Protein AF-A0AAN7P720-F1 (afdb_monomer)

InterPro domains:
  IPR011335 Restriction endonuclease type II-like [SSF52980] (91-257)
  IPR011604 PD-(D/E)XK endonuclease-like domain superfamily [G3DSA:3.90.320.10] (77-267)
  IPR019080 YqaJ viral recombinase [PF09588] (99-244)
  IPR051703 NF-kappa-B Signaling Regulator [PTHR46609] (48-260)

Foldseek 3Di:
DVVVVVVLVVVCVVCCPDPSNVVVVPDDPDDDDPPPPVVVLVVQLLVLLQVLLQPQPVLVVVLPDDDDDPDPVRVVVVVPPPLPQSCLWAVQQVDVVSLCVLCLQADELLCVLVVVPDPDDCVVVVNCCRSPPDDDDDLQNVQFVVCLVLQVVVVCVVPVFDKDAIGWRARSSHNSHIYGFSIFGADPSSRGAETEDEGEGSVLAPDDPVVVVVVPPQWDQDPNDIAGDCSDSNVSSRVVVCSSSVYFWYFYWYARPNVRDIDTHIDGD

Radius of gyration: 21.54 Å; Cα contacts (8 Å, |Δi|>4): 382; chains: 1; bounding box: 61×48×53 Å

Secondary structure (DSSP, 8-state):
-HHHHHHHHHHHHH-TTSHHHHHHHT---------TTHHHHHHHHHHHHHHHHTT-HHHHHHHHS----SSHHHHHHHTTS-S-HHHHHHHHHH-HHHHHHHHTTSEEHHHHHHHHT---S-HHHHHHHHHSPPP---HHHHHHHHHHHHHHHHHHHHH---EE----EE-SS-TTEEE--SEEEE-TT--EEEEEEEE--GGGGTS-HHHHHTT-TTEEEETTEEEE-TTSHHHHHHHHHHHHHT-SEEEEEEEETTTTEEEEEEEE-

Organism: NCBI:txid1421715

Nearest PDB structures (foldseek):
  3sz4-assembly1_A  TM=7.942E-01  e=5.805E-08  Laribacter hongkongensis HLHK9
  3syy-assembly1_A  TM=7.843E-01  e=7.786E-08  Laribacter hongkongensis HLHK9
  3slp-assembly1_B  TM=7.504E-01  e=5.734E-07  Lambdavirus lambda
  3sm4-assembly1_A  TM=7.318E-01  e=2.186E-05  Lambdavirus lambda
  7lw9-assembly1_A  TM=3.205E-01  e=7.233E-02  Homo sapiens

Solvent-accessible surface area (backbone atoms only — not comparable to full-atom values): 15157 Å² total; per-residue (Å²): 115,70,70,63,52,53,52,53,52,54,52,30,70,77,34,62,86,35,73,72,28,48,61,61,68,69,60,71,84,73,74,89,67,95,58,77,62,74,61,51,56,63,49,49,36,57,49,33,44,49,62,38,22,76,65,15,63,69,46,52,57,57,46,70,54,88,73,88,66,93,44,72,66,56,53,56,54,59,69,64,63,68,92,43,48,64,58,45,20,59,46,24,55,77,28,67,68,51,37,52,61,68,46,38,81,31,50,33,27,97,51,40,33,68,58,74,70,57,84,76,85,61,58,67,62,51,48,50,52,60,51,58,58,78,91,80,86,51,72,50,59,52,44,23,68,70,42,50,63,57,45,52,52,54,49,32,71,74,66,71,54,51,71,49,72,65,17,41,46,48,36,84,69,39,70,52,36,35,32,67,54,77,23,28,34,35,51,100,83,40,39,65,55,27,40,30,46,77,42,37,56,55,64,14,64,80,33,43,49,82,66,45,59,80,68,39,87,54,48,45,79,55,98,94,40,70,41,74,31,77,95,27,56,66,39,43,16,50,53,50,35,26,45,51,48,45,30,61,35,29,44,39,32,41,31,10,72,52,70,71,41,69,50,78,30,80,43,72,117

Structure (mmCIF, N/CA/C/O backbone):
data_AF-A0AAN7P720-F1
#
_entry.id   AF-A0AAN7P720-F1
#
loop_
_atom_site.group_PDB
_atom_site.id
_atom_site.type_symbol
_atom_site.label_atom_id
_atom_site.label_alt_id
_atom_site.label_comp_id
_atom_site.label_asym_id
_atom_site.label_entity_id
_atom_site.label_seq_id
_atom_site.pdbx_PDB_ins_code
_atom_site.Cartn_x
_atom_site.Cartn_y
_atom_site.Cartn_z
_atom_site.occupancy
_atom_site.B_iso_or_equiv
_atom_site.auth_seq_id
_atom_site.auth_comp_id
_atom_site.auth_asym_id
_atom_site.auth_atom_id
_atom_site.pdbx_PDB_model_num
ATOM 1 N N . MET A 1 1 ? 33.451 11.738 -5.891 1.00 50.97 1 MET A N 1
ATOM 2 C CA . MET A 1 1 ? 33.098 11.962 -4.466 1.00 50.97 1 MET A CA 1
ATOM 3 C C . MET A 1 1 ? 34.011 12.963 -3.755 1.00 50.97 1 MET A C 1
ATOM 5 O O . MET A 1 1 ? 33.481 13.838 -3.088 1.00 50.97 1 MET A O 1
ATOM 9 N N . LEU A 1 2 ? 35.341 12.890 -3.912 1.00 53.03 2 LEU A N 1
ATOM 10 C CA . LEU A 1 2 ? 36.297 13.786 -3.230 1.00 53.03 2 LEU A CA 1
ATOM 11 C C . LEU A 1 2 ? 36.081 15.286 -3.515 1.00 53.03 2 LEU A C 1
ATOM 13 O O . LEU A 1 2 ? 36.018 16.077 -2.582 1.00 53.03 2 LEU A O 1
ATOM 17 N N . VAL A 1 3 ? 35.850 15.662 -4.776 1.00 58.97 3 VAL A N 1
ATOM 18 C CA . VAL A 1 3 ? 35.680 17.072 -5.187 1.00 58.97 3 VAL A CA 1
ATOM 19 C C . VAL A 1 3 ? 34.467 17.743 -4.526 1.00 58.97 3 VAL A C 1
ATOM 21 O O . VAL A 1 3 ? 34.548 18.885 -4.081 1.00 58.97 3 VAL A O 1
ATOM 24 N N . LEU A 1 4 ? 33.350 17.019 -4.392 1.00 59.69 4 LEU A N 1
ATOM 25 C CA . LEU A 1 4 ? 32.126 17.551 -3.782 1.00 59.69 4 LEU A CA 1
ATOM 26 C C . LEU A 1 4 ? 32.273 17.767 -2.270 1.00 59.69 4 LEU A C 1
ATOM 28 O O . LEU A 1 4 ? 31.707 18.718 -1.733 1.00 59.69 4 LEU A O 1
ATOM 32 N N . ASN A 1 5 ? 33.054 16.922 -1.588 1.00 71.19 5 ASN A N 1
ATOM 33 C CA . ASN A 1 5 ? 33.340 17.102 -0.165 1.00 71.19 5 ASN A CA 1
ATOM 34 C C . ASN A 1 5 ? 34.242 18.313 0.083 1.00 71.19 5 ASN A C 1
ATOM 36 O O . ASN A 1 5 ? 33.968 19.077 1.005 1.00 71.19 5 ASN A O 1
ATOM 40 N N . THR A 1 6 ? 35.253 18.533 -0.759 1.00 80.06 6 THR A N 1
ATOM 41 C CA . THR A 1 6 ? 36.119 19.716 -0.663 1.00 80.06 6 THR A CA 1
ATOM 42 C C . THR A 1 6 ? 35.321 21.001 -0.868 1.00 80.06 6 THR A C 1
ATOM 44 O O . THR A 1 6 ? 35.383 21.901 -0.038 1.00 80.06 6 THR A O 1
ATOM 47 N N . ILE A 1 7 ? 34.482 21.057 -1.908 1.00 77.19 7 ILE A N 1
ATOM 48 C CA . ILE A 1 7 ? 33.608 22.212 -2.165 1.00 77.19 7 ILE A CA 1
ATOM 49 C C . ILE A 1 7 ? 32.692 22.472 -0.962 1.00 77.19 7 ILE A C 1
ATOM 51 O O . ILE A 1 7 ? 32.570 23.603 -0.498 1.00 77.19 7 ILE A O 1
ATOM 55 N N . ARG A 1 8 ? 32.080 21.418 -0.409 1.00 78.94 8 ARG A N 1
ATOM 56 C CA . ARG A 1 8 ? 31.195 21.524 0.755 1.00 78.94 8 ARG A CA 1
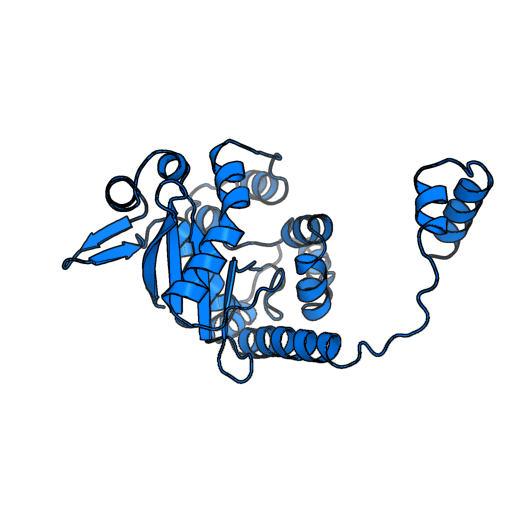ATOM 57 C C . ARG A 1 8 ? 31.913 22.050 2.001 1.00 78.94 8 ARG A C 1
ATOM 59 O O . ARG A 1 8 ? 31.321 22.836 2.735 1.00 78.94 8 ARG A O 1
ATOM 66 N N . LEU A 1 9 ? 33.142 21.608 2.264 1.00 81.75 9 LEU A N 1
ATOM 67 C CA . LEU A 1 9 ? 33.931 22.081 3.405 1.00 81.75 9 LEU A CA 1
ATOM 68 C C . LEU A 1 9 ? 34.307 23.557 3.246 1.00 81.75 9 LEU A C 1
ATOM 70 O O . LEU A 1 9 ? 34.086 24.319 4.184 1.00 81.75 9 LEU A O 1
ATOM 74 N N . ASN A 1 10 ? 34.721 23.968 2.045 1.00 85.81 10 ASN A N 1
ATOM 75 C CA . ASN A 1 10 ? 35.039 25.365 1.742 1.00 85.81 10 ASN A CA 1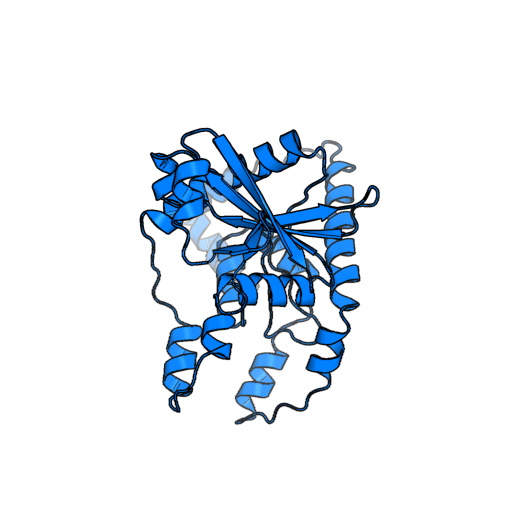
ATOM 76 C C . ASN A 1 10 ? 33.826 26.290 1.959 1.00 85.81 10 ASN A C 1
ATOM 78 O O . ASN A 1 10 ? 33.965 27.379 2.506 1.00 85.81 10 ASN A O 1
ATOM 82 N N . PHE A 1 11 ? 32.614 25.850 1.591 1.00 80.25 11 PHE A N 1
ATOM 83 C CA . PHE A 1 11 ? 31.387 26.618 1.846 1.00 80.25 11 PHE A CA 1
ATOM 84 C C . PHE A 1 11 ? 31.050 26.752 3.337 1.00 80.25 11 PHE A C 1
ATOM 86 O O . PHE A 1 11 ? 30.546 27.791 3.757 1.00 80.25 11 PHE A O 1
ATOM 93 N N . ILE A 1 12 ? 31.302 25.709 4.134 1.00 84.69 12 ILE A N 1
ATOM 94 C CA . ILE A 1 12 ? 31.056 25.731 5.584 1.00 84.69 12 ILE A CA 1
ATOM 95 C C . ILE A 1 12 ? 32.037 26.678 6.282 1.00 84.69 12 ILE A C 1
ATOM 97 O O . ILE A 1 12 ? 31.631 27.406 7.183 1.00 84.69 12 ILE A O 1
ATOM 101 N N . GLU A 1 13 ? 33.299 26.679 5.855 1.00 85.69 13 GLU A N 1
ATOM 102 C CA . GLU A 1 13 ? 34.340 27.555 6.394 1.00 85.69 13 GLU A CA 1
ATOM 103 C C . GLU A 1 13 ? 34.091 29.026 6.040 1.00 85.69 13 GLU A C 1
ATOM 105 O O . GLU A 1 13 ? 34.183 29.894 6.904 1.00 85.69 13 GLU A O 1
ATOM 110 N N . ALA A 1 14 ? 33.681 29.305 4.800 1.00 87.69 14 ALA A N 1
ATOM 111 C CA . ALA A 1 14 ? 33.379 30.662 4.354 1.00 87.69 14 ALA A CA 1
ATOM 112 C C . ALA A 1 14 ? 32.105 31.254 4.991 1.00 87.69 14 ALA A C 1
ATOM 114 O O . ALA A 1 14 ? 31.974 32.474 5.077 1.00 87.69 14 ALA A O 1
ATOM 115 N N . LEU A 1 15 ? 31.146 30.416 5.411 1.00 83.31 15 LEU A N 1
ATOM 116 C CA . LEU A 1 15 ? 29.836 30.841 5.927 1.00 83.31 15 LEU A CA 1
ATOM 117 C C . LEU A 1 15 ? 29.470 30.088 7.223 1.00 83.31 15 LEU A C 1
ATOM 119 O O . LEU A 1 15 ? 28.563 29.242 7.220 1.00 83.31 15 LEU A O 1
ATOM 123 N N . PRO A 1 16 ? 30.126 30.410 8.353 1.00 78.00 16 PRO A N 1
ATOM 124 C CA . PRO A 1 16 ? 30.009 29.656 9.606 1.00 78.00 16 PRO A CA 1
ATOM 125 C C . PRO A 1 16 ? 28.630 29.762 10.277 1.00 78.00 16 PRO A C 1
ATOM 127 O O . PRO A 1 16 ? 28.259 28.900 11.070 1.00 78.00 16 PRO A O 1
ATOM 130 N N . SER A 1 17 ? 27.842 30.785 9.939 1.00 79.12 17 SER A N 1
ATOM 131 C CA . SER A 1 17 ? 26.464 30.981 10.413 1.00 79.12 17 SER A CA 1
ATOM 132 C C . SER A 1 17 ? 25.400 30.423 9.462 1.00 79.12 17 SER A C 1
ATOM 134 O O . SER A 1 17 ? 24.205 30.525 9.740 1.00 79.12 17 SER A O 1
ATOM 136 N N . SER A 1 18 ? 25.798 29.832 8.330 1.00 81.75 18 SER A N 1
ATOM 137 C CA . SER A 1 18 ? 24.850 29.217 7.402 1.00 81.75 18 SER A CA 1
ATOM 138 C C . SER A 1 18 ? 24.144 28.019 8.041 1.00 81.75 18 SER A C 1
ATOM 140 O O . SER A 1 18 ? 24.712 27.300 8.864 1.00 81.75 18 SER A O 1
ATOM 142 N N . ALA A 1 19 ? 22.920 27.731 7.590 1.00 70.25 19 ALA A N 1
ATOM 143 C CA . ALA A 1 19 ? 22.179 26.544 8.022 1.00 70.25 19 ALA A CA 1
ATOM 144 C C . ALA A 1 19 ? 22.987 25.241 7.829 1.00 70.25 19 ALA A C 1
ATOM 146 O O . ALA A 1 19 ? 22.870 24.312 8.625 1.00 70.25 19 ALA A O 1
ATOM 147 N N . LEU A 1 20 ? 23.850 25.186 6.805 1.00 76.50 20 LEU A N 1
ATOM 148 C CA . LEU A 1 20 ? 24.726 24.048 6.527 1.00 76.50 20 LEU A CA 1
ATOM 149 C C . LEU A 1 20 ? 25.842 23.885 7.575 1.00 76.50 20 LEU A C 1
ATOM 151 O O . LEU A 1 20 ? 26.141 22.755 7.969 1.00 76.50 20 LEU A O 1
ATOM 155 N N . ALA A 1 21 ? 26.444 24.990 8.025 1.00 78.88 21 ALA A N 1
ATOM 156 C CA . ALA A 1 21 ? 27.474 24.998 9.062 1.00 78.88 21 ALA A CA 1
ATOM 157 C C . ALA A 1 21 ? 26.883 24.671 10.445 1.00 78.88 21 ALA A C 1
ATOM 159 O O . ALA A 1 21 ? 27.396 23.796 11.145 1.00 78.88 21 ALA A O 1
ATOM 160 N N . LEU A 1 22 ? 25.737 25.273 10.779 1.00 78.50 22 LEU A N 1
ATOM 161 C CA . LEU A 1 22 ? 25.007 25.033 12.030 1.00 78.50 22 LEU A CA 1
ATOM 162 C C . LEU A 1 22 ? 24.503 23.583 12.153 1.00 78.50 22 LEU A C 1
ATOM 164 O O . LEU A 1 22 ? 24.537 22.985 13.226 1.00 78.50 22 LEU A O 1
ATOM 168 N N . HIS A 1 23 ? 24.102 22.963 11.040 1.00 71.62 23 HIS A N 1
ATOM 169 C CA . HIS A 1 23 ? 23.712 21.551 11.020 1.00 71.62 23 HIS A CA 1
ATOM 170 C C . HIS A 1 23 ? 24.897 20.603 11.306 1.00 71.62 23 HIS A C 1
ATOM 172 O O . HIS A 1 23 ? 24.696 19.476 11.765 1.00 71.62 23 HIS A O 1
ATOM 178 N N . LYS A 1 24 ? 26.144 21.015 11.033 1.00 66.94 24 LYS A N 1
ATOM 179 C CA . LYS A 1 24 ? 27.337 20.198 11.318 1.00 66.94 24 LYS A CA 1
ATOM 180 C C . LYS A 1 24 ? 27.721 20.260 12.800 1.00 66.94 24 LYS A C 1
ATOM 182 O O . LYS A 1 24 ? 28.096 19.232 13.353 1.00 66.94 24 LYS A O 1
ATOM 187 N N . THR A 1 25 ? 27.585 21.422 13.439 1.00 61.75 25 THR A N 1
ATOM 188 C CA . THR A 1 25 ? 27.901 21.629 14.865 1.00 61.75 25 THR A CA 1
ATOM 189 C C . THR A 1 25 ? 26.827 21.082 15.812 1.00 61.75 25 THR A C 1
ATOM 191 O O . THR A 1 25 ? 27.140 20.734 16.946 1.00 61.75 25 THR A O 1
ATOM 194 N N . GLY A 1 26 ? 25.580 20.922 15.350 1.00 53.47 26 GLY A N 1
ATOM 195 C CA . GLY A 1 26 ? 24.481 20.335 16.130 1.00 53.47 26 GLY A CA 1
ATOM 196 C C . GLY A 1 26 ? 24.587 18.825 16.405 1.00 53.47 26 GLY A C 1
ATOM 197 O O . GLY A 1 26 ? 23.846 18.307 17.239 1.00 53.47 26 GLY A O 1
ATOM 198 N N . ARG A 1 27 ? 25.508 18.099 15.755 1.00 49.66 27 ARG A N 1
ATOM 199 C CA . ARG A 1 27 ? 25.823 16.709 16.121 1.00 49.66 27 ARG A CA 1
ATOM 200 C C . ARG A 1 27 ? 26.821 16.707 17.276 1.00 49.66 27 ARG A C 1
ATOM 202 O O . ARG A 1 27 ? 28.025 16.617 17.054 1.00 49.66 27 ARG A O 1
ATOM 209 N N . ARG A 1 28 ? 26.323 16.773 18.514 1.00 40.75 28 ARG A N 1
ATOM 210 C CA . ARG A 1 28 ? 27.094 16.263 19.656 1.00 40.75 28 ARG A CA 1
ATOM 211 C C . ARG A 1 28 ? 27.456 14.809 19.356 1.00 40.75 28 ARG A C 1
ATOM 213 O O . ARG A 1 28 ? 26.588 14.035 18.953 1.00 40.75 28 ARG A O 1
ATOM 220 N N . GLN A 1 29 ? 28.733 14.471 19.513 1.00 40.72 29 GLN A N 1
ATOM 221 C CA . GLN A 1 29 ? 29.176 13.087 19.615 1.00 40.72 29 GLN A CA 1
ATOM 222 C C . GLN A 1 29 ? 28.420 12.472 20.796 1.00 40.72 29 GLN A C 1
ATOM 224 O O . GLN A 1 29 ? 28.641 12.849 21.944 1.00 40.72 29 GLN A O 1
ATOM 229 N N . LEU A 1 30 ? 27.447 11.618 20.493 1.00 35.03 30 LEU A N 1
ATOM 230 C CA . LEU A 1 30 ? 26.879 10.713 21.475 1.00 35.03 30 LEU A CA 1
ATOM 231 C C . LEU A 1 30 ? 27.955 9.658 21.732 1.00 35.03 30 LEU A C 1
ATOM 233 O O . LEU A 1 30 ? 28.318 8.915 20.819 1.00 35.03 30 LEU A O 1
ATOM 237 N N . GLU A 1 31 ? 28.489 9.652 22.951 1.00 31.44 31 GLU A N 1
ATOM 238 C CA . GLU A 1 31 ? 29.143 8.480 23.534 1.00 31.44 31 GLU A CA 1
ATOM 239 C C . GLU A 1 31 ? 28.232 7.255 23.325 1.00 31.44 31 GLU A C 1
ATOM 241 O O . GLU A 1 31 ? 27.004 7.399 23.397 1.00 31.44 31 GLU A O 1
ATOM 246 N N . PRO A 1 32 ? 28.782 6.069 23.024 1.00 33.31 32 PRO A N 1
ATOM 247 C CA . PRO A 1 32 ? 27.978 4.903 22.699 1.00 33.31 32 PRO A CA 1
ATOM 248 C C . PRO A 1 32 ? 27.223 4.432 23.946 1.00 33.31 32 PRO A C 1
ATOM 250 O O . PRO A 1 32 ? 27.761 3.720 24.787 1.00 33.31 32 PRO A O 1
ATOM 253 N N . SER A 1 33 ? 25.957 4.827 24.065 1.00 35.09 33 SER A N 1
ATOM 254 C CA . SER A 1 33 ? 24.994 4.136 24.915 1.00 35.09 33 SER A CA 1
ATOM 255 C C . SER A 1 33 ? 24.570 2.845 24.223 1.00 35.09 33 SER A C 1
ATOM 257 O O . SER A 1 33 ? 24.262 2.864 23.029 1.00 35.09 33 SER A O 1
ATOM 259 N N . ASP A 1 34 ? 24.554 1.741 24.969 1.00 34.16 34 ASP A N 1
ATOM 260 C CA . ASP A 1 34 ? 24.093 0.421 24.533 1.00 34.16 34 ASP A CA 1
ATOM 261 C C . ASP A 1 34 ? 22.740 0.503 23.793 1.00 34.16 34 ASP A C 1
ATOM 263 O O . ASP A 1 34 ? 21.669 0.584 24.390 1.00 34.16 34 ASP A O 1
ATOM 267 N N . HIS A 1 35 ? 22.797 0.505 22.457 1.00 35.28 35 HIS A N 1
ATOM 268 C CA . HIS A 1 35 ? 21.651 0.562 21.534 1.00 35.28 35 HIS A CA 1
ATOM 269 C C . HIS A 1 35 ? 21.430 -0.766 20.786 1.00 35.28 35 HIS A C 1
ATOM 271 O O . HIS A 1 35 ? 20.720 -0.829 19.782 1.00 35.28 35 HIS A O 1
ATOM 277 N N . THR A 1 36 ? 22.048 -1.845 21.257 1.00 34.62 36 THR A N 1
ATOM 278 C CA . THR A 1 36 ? 22.241 -3.098 20.516 1.00 34.62 36 THR A CA 1
ATOM 279 C C . THR A 1 36 ? 20.997 -3.979 20.379 1.00 34.62 36 THR A C 1
ATOM 281 O O . THR A 1 36 ? 21.031 -4.915 19.584 1.00 34.62 36 THR A O 1
ATOM 284 N N . THR A 1 37 ? 19.906 -3.710 21.098 1.00 37.66 37 THR A N 1
ATOM 285 C CA . THR A 1 37 ? 18.667 -4.511 21.040 1.00 37.66 37 THR A CA 1
ATOM 286 C C . THR A 1 37 ? 17.657 -3.965 20.025 1.00 37.66 37 THR A C 1
ATOM 288 O O . THR A 1 37 ? 17.302 -4.671 19.085 1.00 37.66 37 THR A O 1
ATOM 291 N N . ALA A 1 38 ? 17.300 -2.678 20.090 1.00 39.75 38 ALA A N 1
ATOM 292 C CA . ALA A 1 38 ? 16.288 -2.085 19.200 1.00 39.75 38 ALA A CA 1
ATOM 293 C C . ALA A 1 38 ? 16.725 -1.943 17.723 1.00 39.75 38 ALA A C 1
ATOM 295 O O . ALA A 1 38 ? 15.883 -1.828 16.828 1.00 39.75 38 ALA A O 1
ATOM 296 N N . SER A 1 39 ? 18.036 -1.914 17.439 1.00 48.97 39 SER A N 1
ATOM 297 C CA . SER A 1 39 ? 18.533 -1.879 16.055 1.00 48.97 39 SER A CA 1
ATOM 298 C C . SER A 1 39 ? 18.555 -3.256 15.392 1.00 48.97 39 SER A C 1
ATOM 300 O O . SER A 1 39 ? 18.527 -3.311 14.168 1.00 48.97 39 SER A O 1
ATOM 302 N N . LYS A 1 40 ? 18.628 -4.343 16.177 1.00 48.97 40 LYS A N 1
ATOM 303 C CA . LYS A 1 40 ? 18.623 -5.721 15.666 1.00 48.97 40 LYS A CA 1
ATOM 304 C C . LYS A 1 40 ? 17.210 -6.189 15.321 1.00 48.97 40 LYS A C 1
ATOM 306 O O . LYS A 1 40 ? 17.031 -6.796 14.278 1.00 48.97 40 LYS A O 1
ATOM 311 N N . GLU A 1 41 ? 16.214 -5.845 16.136 1.00 54.09 41 GLU A N 1
ATOM 312 C CA . GLU A 1 41 ? 14.803 -6.200 15.892 1.00 54.09 41 GLU A CA 1
ATOM 313 C C . GLU A 1 41 ? 14.268 -5.578 14.593 1.00 54.09 41 GLU A C 1
ATOM 315 O O . GLU A 1 41 ? 13.734 -6.274 13.740 1.00 54.09 41 GLU A O 1
ATOM 320 N N . LYS A 1 42 ? 14.539 -4.286 14.346 1.00 60.47 42 LYS A N 1
ATOM 321 C CA . LYS A 1 42 ? 14.151 -3.632 13.079 1.00 60.47 42 LYS A CA 1
ATOM 322 C C . LYS A 1 42 ? 14.798 -4.237 11.832 1.00 60.47 42 LYS A C 1
ATOM 324 O O . LYS A 1 42 ? 14.304 -3.992 10.736 1.00 60.47 42 LYS A O 1
ATOM 329 N N . ASP A 1 43 ? 15.901 -4.961 11.978 1.00 79.88 43 ASP A N 1
ATOM 330 C CA . ASP A 1 43 ? 16.574 -5.624 10.863 1.00 79.88 43 ASP A CA 1
ATOM 331 C C . ASP A 1 43 ? 15.877 -6.944 10.487 1.00 79.88 43 ASP A C 1
ATOM 333 O O . ASP A 1 43 ? 15.744 -7.269 9.305 1.00 79.88 43 ASP A O 1
ATOM 337 N N . VAL A 1 44 ? 15.345 -7.662 11.486 1.00 92.38 44 VAL A N 1
ATOM 338 C CA . VAL A 1 44 ? 14.648 -8.945 11.305 1.00 92.38 44 VAL A CA 1
ATOM 339 C C . VAL A 1 44 ? 13.360 -8.754 10.510 1.00 92.38 44 VAL A C 1
ATOM 341 O O . VAL A 1 44 ? 13.245 -9.321 9.425 1.00 92.38 44 VAL A O 1
ATOM 344 N N . PHE A 1 45 ? 12.447 -7.889 10.959 1.00 95.69 45 PHE A N 1
ATOM 345 C CA . PHE A 1 45 ? 11.208 -7.602 10.233 1.00 95.69 45 PHE A CA 1
ATOM 346 C C . PHE A 1 45 ? 11.441 -7.203 8.766 1.00 95.69 45 PHE A C 1
ATOM 348 O O . PHE A 1 45 ? 10.808 -7.751 7.866 1.00 95.69 45 PHE A O 1
ATOM 355 N N . LEU A 1 46 ? 12.358 -6.267 8.486 1.00 95.94 46 LEU A N 1
ATOM 356 C CA . LEU A 1 46 ? 12.611 -5.827 7.105 1.00 95.94 46 LEU A CA 1
ATOM 357 C C . LEU A 1 46 ? 13.179 -6.957 6.238 1.00 95.94 46 LEU A C 1
ATOM 359 O O . LEU A 1 46 ? 12.827 -7.065 5.063 1.00 95.94 46 LEU A O 1
ATOM 363 N N . THR A 1 47 ? 14.019 -7.810 6.823 1.00 95.81 47 THR A N 1
ATOM 364 C CA . THR A 1 47 ? 14.536 -9.011 6.162 1.00 95.81 47 THR A CA 1
ATOM 365 C C . THR A 1 47 ? 13.412 -10.005 5.875 1.00 95.81 47 THR A C 1
ATOM 367 O O . THR A 1 47 ? 13.310 -10.493 4.752 1.00 95.81 47 THR A O 1
ATOM 370 N N . ASN A 1 48 ? 12.511 -10.243 6.830 1.00 97.50 48 ASN A N 1
ATOM 371 C CA . ASN A 1 48 ? 11.352 -11.119 6.647 1.00 97.50 48 ASN A CA 1
ATOM 372 C C . ASN A 1 48 ? 10.406 -10.604 5.557 1.00 97.50 48 ASN A C 1
ATOM 374 O O . ASN A 1 48 ? 9.937 -11.392 4.740 1.00 97.50 48 ASN A O 1
ATOM 378 N N . VAL A 1 49 ? 10.174 -9.287 5.483 1.00 97.81 49 VAL A N 1
ATOM 379 C CA . VAL A 1 49 ? 9.385 -8.667 4.405 1.00 97.81 49 VAL A CA 1
ATOM 380 C C . VAL A 1 49 ? 9.969 -8.999 3.035 1.00 97.81 49 VAL A C 1
ATOM 382 O O . VAL A 1 49 ? 9.229 -9.398 2.138 1.00 97.81 49 VAL A O 1
ATOM 385 N N . LEU A 1 50 ? 11.285 -8.858 2.862 1.00 96.38 50 LEU A N 1
ATOM 386 C CA . LEU A 1 50 ? 11.934 -9.157 1.585 1.00 96.38 50 LEU A CA 1
ATOM 387 C C . LEU A 1 50 ? 11.971 -10.655 1.290 1.00 96.38 50 LEU A C 1
ATOM 389 O O . LEU A 1 50 ? 11.666 -11.045 0.168 1.00 96.38 50 LEU A O 1
ATOM 393 N N . ASN A 1 51 ? 12.277 -11.489 2.284 1.00 96.00 51 ASN A N 1
ATOM 394 C CA . ASN A 1 51 ? 12.265 -12.945 2.139 1.00 96.00 51 ASN A CA 1
ATOM 395 C C . ASN A 1 51 ? 10.883 -13.470 1.744 1.00 96.00 51 ASN A C 1
ATOM 397 O O . ASN A 1 51 ? 10.791 -14.420 0.970 1.00 96.00 51 ASN A O 1
ATOM 401 N N . ASN A 1 52 ? 9.810 -12.871 2.263 1.00 97.38 52 ASN A N 1
ATOM 402 C CA . ASN A 1 52 ? 8.456 -13.230 1.865 1.00 97.38 52 ASN A CA 1
ATOM 403 C C . ASN A 1 52 ? 8.162 -12.752 0.437 1.00 97.38 52 ASN A C 1
ATOM 405 O O . ASN A 1 52 ? 7.734 -13.539 -0.404 1.00 97.38 52 ASN A O 1
ATOM 409 N N . ALA A 1 53 ? 8.466 -11.485 0.135 1.00 97.00 53 ALA A N 1
ATOM 410 C CA . ALA A 1 53 ? 8.237 -10.875 -1.174 1.00 97.00 53 ALA A CA 1
ATOM 411 C C . ALA A 1 53 ? 8.959 -11.602 -2.326 1.00 97.00 53 ALA A C 1
ATOM 413 O O . ALA A 1 53 ? 8.394 -11.755 -3.410 1.00 97.00 53 ALA A O 1
ATOM 414 N N . THR A 1 54 ? 10.189 -12.080 -2.109 1.00 94.75 54 THR A N 1
ATOM 415 C CA . THR A 1 54 ? 10.962 -12.820 -3.125 1.00 94.75 54 THR A CA 1
ATOM 416 C C . THR A 1 54 ? 10.375 -14.188 -3.449 1.00 94.75 54 THR A C 1
ATOM 418 O O . THR A 1 54 ? 10.684 -14.727 -4.505 1.00 94.75 54 THR A O 1
ATOM 421 N N . GLN A 1 55 ? 9.498 -14.724 -2.597 1.00 95.81 55 GLN A N 1
ATOM 422 C CA . GLN A 1 55 ? 8.807 -15.995 -2.812 1.00 95.81 55 GLN A CA 1
ATOM 423 C C . GLN A 1 55 ? 7.477 -15.851 -3.567 1.00 95.81 55 GLN A C 1
ATOM 425 O O . GLN A 1 55 ? 6.795 -16.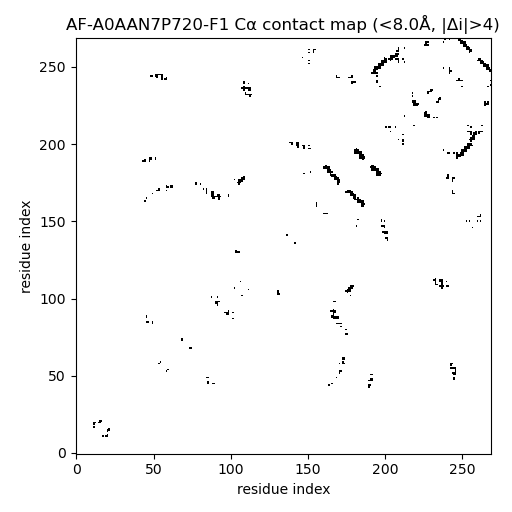851 -3.763 1.00 95.81 55 GLN A O 1
ATOM 430 N N . SER A 1 56 ? 7.107 -14.643 -4.013 1.00 96.69 56 SER A N 1
ATOM 431 C CA . SER A 1 56 ? 5.872 -14.410 -4.772 1.00 96.69 56 SER A CA 1
ATOM 432 C C . SER A 1 56 ? 5.876 -15.149 -6.118 1.00 96.69 56 SER A C 1
ATOM 434 O O . SER A 1 56 ? 6.637 -14.756 -7.012 1.00 96.69 56 SER A O 1
ATOM 436 N N . PRO A 1 57 ? 4.997 -16.155 -6.325 1.00 95.12 57 PRO A N 1
ATOM 437 C CA . PRO A 1 57 ? 4.940 -16.895 -7.586 1.00 95.12 57 PRO A CA 1
ATOM 438 C C . PRO A 1 57 ? 4.594 -15.986 -8.766 1.00 95.12 57 PRO A C 1
ATOM 440 O O . PRO A 1 57 ? 5.245 -16.044 -9.803 1.00 95.12 57 PRO A O 1
ATOM 443 N N . LEU A 1 58 ? 3.647 -15.059 -8.575 1.00 94.31 58 LEU A N 1
ATOM 444 C CA . LEU A 1 58 ? 3.245 -14.122 -9.624 1.00 94.31 58 LEU A CA 1
ATOM 445 C C . LEU A 1 58 ? 4.391 -13.184 -10.030 1.00 94.31 58 LEU A C 1
ATOM 447 O O . LEU A 1 58 ? 4.527 -12.849 -11.204 1.00 94.31 58 LEU A O 1
ATOM 451 N N . MET A 1 59 ? 5.225 -12.744 -9.080 1.00 95.00 59 MET A N 1
ATOM 452 C CA . MET A 1 59 ? 6.392 -11.923 -9.417 1.00 95.00 59 MET A CA 1
ATOM 453 C C . MET A 1 59 ? 7.459 -12.729 -10.164 1.00 95.00 59 MET A C 1
ATOM 455 O O . MET A 1 59 ? 8.113 -12.164 -11.038 1.00 95.00 59 MET A O 1
ATOM 459 N N . MET A 1 60 ? 7.634 -14.016 -9.851 1.00 94.25 60 MET A N 1
ATOM 460 C CA . MET A 1 60 ? 8.537 -14.893 -10.606 1.00 94.25 60 MET A CA 1
ATOM 461 C C . MET A 1 60 ? 8.034 -15.097 -12.037 1.00 94.25 60 MET A C 1
ATOM 463 O O . MET A 1 60 ? 8.770 -14.817 -12.977 1.00 94.25 60 MET A O 1
ATOM 467 N N . GLU A 1 61 ? 6.760 -15.460 -12.208 1.00 94.19 61 GLU A N 1
ATOM 468 C CA . GLU A 1 61 ? 6.138 -15.622 -13.529 1.00 94.19 61 GLU A CA 1
ATOM 469 C C . GLU A 1 61 ? 6.240 -14.344 -14.368 1.00 94.19 61 GLU A C 1
ATOM 471 O O . GLU A 1 61 ? 6.578 -14.389 -15.549 1.00 94.19 61 GLU A O 1
ATOM 476 N N . LEU A 1 62 ? 5.998 -13.185 -13.751 1.00 92.25 62 LEU A N 1
ATOM 477 C CA . LEU A 1 62 ? 6.120 -11.891 -14.414 1.00 92.25 62 LEU A CA 1
ATOM 478 C C . LEU A 1 62 ? 7.564 -11.574 -14.830 1.00 92.25 62 LEU A C 1
ATOM 480 O O . LEU A 1 62 ? 7.763 -10.970 -15.882 1.00 92.25 62 LEU A O 1
ATOM 484 N N . ALA A 1 63 ? 8.555 -11.975 -14.029 1.00 89.44 63 ALA A N 1
ATOM 485 C CA . ALA A 1 63 ? 9.967 -11.763 -14.345 1.00 89.44 63 ALA A CA 1
ATOM 486 C C . ALA A 1 63 ? 10.435 -12.621 -15.534 1.00 89.44 63 ALA A C 1
ATOM 488 O O . ALA A 1 63 ? 11.351 -12.217 -16.252 1.00 89.44 63 ALA A O 1
ATOM 489 N N . ASP A 1 64 ? 9.785 -13.764 -15.759 1.00 88.94 64 ASP A N 1
ATOM 490 C CA . ASP A 1 64 ? 10.063 -14.664 -16.881 1.00 88.94 64 ASP A CA 1
ATOM 491 C C . ASP A 1 64 ? 9.394 -14.217 -18.194 1.00 88.94 64 ASP A C 1
ATOM 493 O O . ASP A 1 64 ? 9.748 -14.705 -19.274 1.00 88.94 64 ASP A O 1
ATOM 497 N N . LEU A 1 65 ? 8.452 -13.266 -18.144 1.00 87.06 65 LEU A N 1
ATOM 498 C CA . LEU A 1 65 ? 7.854 -12.708 -19.354 1.00 87.06 65 LEU A CA 1
ATOM 499 C C . LEU A 1 65 ? 8.888 -11.897 -20.141 1.00 87.06 65 LEU A C 1
ATOM 501 O O . LE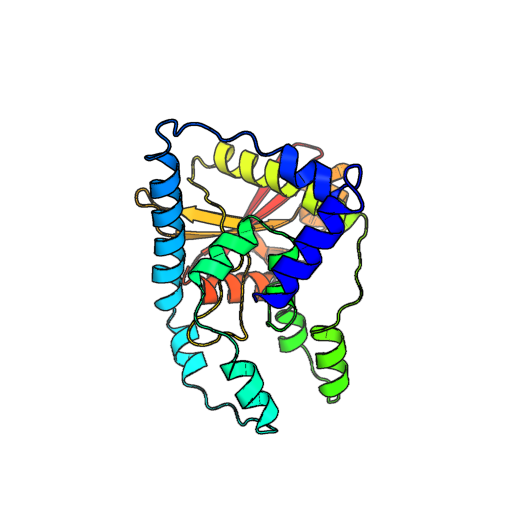U A 1 65 ? 9.486 -10.938 -19.650 1.00 87.06 65 LEU A O 1
ATOM 505 N N . GLN A 1 66 ? 9.056 -12.244 -21.418 1.00 74.50 66 GLN A N 1
ATOM 506 C CA . GLN A 1 66 ? 9.907 -11.476 -22.317 1.00 74.50 66 GLN A CA 1
ATOM 507 C C . GLN A 1 66 ? 9.245 -10.135 -22.642 1.00 74.50 66 GLN A C 1
ATOM 509 O O . GLN A 1 66 ? 8.188 -10.080 -23.269 1.00 74.50 66 GLN A O 1
ATOM 514 N N . ALA A 1 67 ? 9.884 -9.049 -22.214 1.00 73.19 67 ALA A N 1
ATOM 515 C CA . ALA A 1 67 ? 9.543 -7.703 -22.638 1.00 73.19 67 ALA A CA 1
ATOM 516 C C . ALA A 1 67 ? 10.500 -7.264 -23.750 1.00 73.19 67 ALA A C 1
ATOM 518 O O . ALA A 1 67 ? 11.710 -7.147 -23.531 1.00 73.19 67 ALA A O 1
ATOM 519 N N . ASP A 1 68 ? 9.951 -6.979 -24.928 1.00 76.25 68 ASP A N 1
ATOM 520 C CA . ASP A 1 68 ? 10.717 -6.360 -26.002 1.00 76.25 68 ASP A CA 1
ATOM 521 C C . ASP A 1 68 ? 11.008 -4.902 -25.639 1.00 76.25 68 ASP A C 1
ATOM 523 O O . ASP A 1 68 ? 10.113 -4.063 -25.494 1.00 76.25 68 ASP A O 1
ATOM 527 N N . PHE A 1 69 ? 12.290 -4.589 -25.468 1.00 75.25 69 PHE A N 1
ATOM 528 C CA . PHE A 1 69 ? 12.726 -3.215 -25.279 1.00 75.25 69 PHE A CA 1
ATOM 529 C C . PHE A 1 69 ? 12.641 -2.467 -26.605 1.00 75.25 69 PHE A C 1
ATOM 531 O O . PHE A 1 69 ? 13.195 -2.910 -27.605 1.00 75.25 69 PHE A O 1
ATOM 538 N N . ILE A 1 70 ? 11.992 -1.300 -26.586 1.00 73.12 70 ILE A N 1
ATOM 539 C CA . ILE A 1 70 ? 11.884 -0.432 -27.768 1.00 73.12 70 ILE A CA 1
ATOM 540 C C . ILE A 1 70 ? 13.282 0.011 -28.228 1.00 73.12 70 ILE A C 1
ATOM 542 O O . ILE A 1 70 ? 13.563 0.042 -29.422 1.00 73.12 70 ILE A O 1
ATOM 546 N N . GLU A 1 71 ? 14.165 0.327 -27.274 1.00 79.69 71 GLU A N 1
ATOM 547 C CA . GLU A 1 71 ? 15.536 0.772 -27.530 1.00 79.69 71 GLU A CA 1
ATOM 548 C C . GLU A 1 71 ? 16.511 0.254 -26.458 1.00 79.69 71 GLU A C 1
ATOM 550 O O . GLU A 1 71 ? 16.142 0.041 -25.296 1.00 79.69 71 GLU A O 1
ATOM 555 N N . ASP A 1 72 ? 17.798 0.159 -26.808 1.00 82.56 72 ASP A N 1
ATOM 556 C CA . ASP A 1 72 ? 18.886 -0.215 -25.886 1.00 82.56 72 ASP A CA 1
ATOM 557 C C . ASP A 1 72 ? 18.992 0.717 -24.669 1.00 82.56 72 ASP A C 1
ATOM 559 O O . ASP A 1 72 ? 19.445 0.313 -23.588 1.00 82.56 72 ASP A O 1
ATOM 563 N N . CYS A 1 73 ? 18.553 1.971 -24.815 1.00 83.06 73 CYS A N 1
ATOM 564 C CA . CYS A 1 73 ? 18.538 2.945 -23.731 1.00 83.06 73 CYS A CA 1
ATOM 565 C C . CYS A 1 73 ? 17.559 2.541 -22.613 1.00 83.06 73 CYS A C 1
ATOM 567 O O . CYS A 1 73 ? 17.865 2.751 -21.438 1.00 83.06 73 CYS A O 1
ATOM 569 N N . CYS A 1 74 ? 16.438 1.888 -22.950 1.00 78.31 74 CYS A N 1
ATOM 570 C CA . CYS A 1 74 ? 15.446 1.397 -21.994 1.00 78.31 74 CYS A CA 1
ATOM 571 C C . CYS A 1 74 ? 16.008 0.236 -21.170 1.00 78.31 74 CYS A C 1
ATOM 573 O O . CYS A 1 74 ? 15.932 0.253 -19.941 1.00 78.31 74 CYS A O 1
ATOM 575 N N . LYS A 1 75 ? 16.652 -0.728 -21.839 1.00 78.31 75 LYS A N 1
ATOM 576 C CA . LYS A 1 75 ? 17.334 -1.851 -21.181 1.00 78.31 75 LYS A CA 1
ATOM 577 C C . LYS A 1 75 ? 18.453 -1.352 -20.270 1.00 78.31 75 LYS A C 1
ATOM 579 O 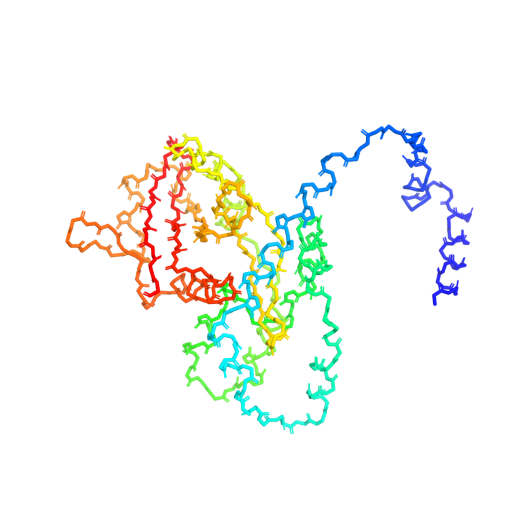O . LYS A 1 75 ? 18.545 -1.745 -19.111 1.00 78.31 75 LYS A O 1
ATOM 584 N N . SER A 1 76 ? 19.258 -0.414 -20.764 1.00 83.06 76 SER A N 1
ATOM 585 C CA . SER A 1 76 ? 20.326 0.222 -19.986 1.00 83.06 76 SER A CA 1
ATOM 586 C C . SER A 1 76 ? 19.794 1.009 -18.787 1.00 83.06 76 SER A C 1
ATOM 588 O O . SER A 1 76 ? 20.460 1.070 -17.759 1.00 83.06 76 SER A O 1
ATOM 590 N N . PHE A 1 77 ? 18.617 1.630 -18.898 1.00 82.31 77 PHE A N 1
ATOM 591 C CA . PHE A 1 77 ? 17.972 2.334 -17.792 1.00 82.31 77 PHE A CA 1
ATOM 592 C C . PHE A 1 77 ? 17.474 1.369 -16.713 1.00 82.31 77 PHE A C 1
ATOM 594 O O . PHE A 1 77 ? 17.792 1.580 -15.546 1.00 82.31 77 PHE A O 1
ATOM 601 N N . LEU A 1 78 ? 16.771 0.292 -17.084 1.00 78.25 78 LEU A N 1
ATOM 602 C CA . LEU A 1 78 ? 16.315 -0.714 -16.117 1.00 78.25 78 LEU A CA 1
ATOM 603 C C . LEU A 1 78 ? 17.483 -1.432 -15.437 1.00 78.25 78 LEU A C 1
ATOM 605 O O . LEU A 1 78 ? 17.453 -1.631 -14.227 1.00 78.25 78 LEU A O 1
ATOM 609 N N . ASN A 1 79 ? 18.552 -1.735 -16.177 1.00 77.62 79 ASN A N 1
ATOM 610 C CA . ASN A 1 79 ? 19.748 -2.375 -15.622 1.00 77.62 79 ASN A CA 1
ATOM 611 C C . ASN A 1 79 ? 20.490 -1.502 -14.593 1.00 77.62 79 ASN A C 1
ATOM 613 O O . ASN A 1 79 ? 21.293 -2.028 -13.830 1.00 77.62 79 ASN A O 1
ATOM 617 N N . LYS A 1 80 ? 20.248 -0.181 -14.558 1.00 79.81 80 LYS A N 1
ATOM 618 C CA . LYS A 1 80 ? 20.810 0.718 -13.529 1.00 79.81 80 LYS A CA 1
ATOM 619 C C . LYS A 1 80 ? 20.094 0.619 -12.191 1.00 79.81 80 LYS A C 1
ATOM 621 O O . LYS A 1 80 ? 20.579 1.189 -11.215 1.00 79.81 80 LYS A O 1
ATOM 626 N N . TRP A 1 81 ? 18.926 -0.013 -12.130 1.00 77.00 81 TRP A N 1
ATOM 627 C CA . TRP A 1 81 ? 18.276 -0.256 -10.854 1.00 77.00 81 TRP A CA 1
ATOM 628 C C . TRP A 1 81 ? 19.011 -1.368 -10.127 1.00 77.00 81 TRP A C 1
ATOM 630 O O . TRP A 1 81 ? 18.711 -2.550 -10.267 1.00 77.00 81 TRP A O 1
ATOM 640 N N . ASP A 1 82 ? 20.012 -0.937 -9.363 1.00 63.09 82 ASP A N 1
ATOM 641 C CA . ASP A 1 82 ? 20.755 -1.776 -8.441 1.00 63.09 82 ASP A CA 1
ATOM 642 C C . ASP A 1 82 ? 19.796 -2.536 -7.523 1.00 63.09 82 ASP A C 1
ATOM 644 O O . ASP A 1 82 ? 18.834 -1.971 -6.988 1.00 63.09 82 ASP A O 1
ATOM 648 N N . LYS A 1 83 ? 20.115 -3.814 -7.292 1.00 63.75 83 LYS A N 1
ATOM 649 C CA . LYS A 1 83 ? 19.413 -4.739 -6.389 1.00 63.75 83 LYS A CA 1
ATOM 650 C C . LYS A 1 83 ? 19.656 -4.375 -4.919 1.00 63.75 83 LYS A C 1
ATOM 652 O O . LYS A 1 83 ? 20.203 -5.144 -4.142 1.00 63.75 83 LYS A O 1
ATOM 657 N N . THR A 1 84 ? 19.276 -3.162 -4.543 1.00 82.44 84 THR A N 1
ATOM 658 C CA . THR A 1 84 ? 19.383 -2.615 -3.185 1.00 82.44 84 THR A CA 1
ATOM 659 C C . THR A 1 84 ? 18.013 -2.603 -2.512 1.00 82.44 84 THR A C 1
ATOM 661 O O . THR A 1 84 ? 17.643 -1.632 -1.856 1.00 82.44 84 THR A O 1
ATOM 664 N N . ALA A 1 85 ? 17.226 -3.671 -2.702 1.00 89.62 85 ALA A N 1
ATOM 665 C CA . ALA A 1 85 ? 15.852 -3.765 -2.203 1.00 89.62 85 ALA A CA 1
ATOM 666 C C . ALA A 1 85 ? 15.779 -3.471 -0.697 1.00 89.62 85 ALA A C 1
ATOM 668 O O . ALA A 1 85 ? 14.931 -2.691 -0.268 1.00 89.62 85 ALA A O 1
ATOM 669 N N . TYR A 1 86 ? 16.744 -3.977 0.076 1.00 92.62 86 TYR A N 1
ATOM 670 C CA . TYR A 1 86 ? 16.880 -3.672 1.499 1.00 92.62 86 TYR A CA 1
ATOM 671 C C . TYR A 1 86 ? 17.146 -2.189 1.782 1.00 92.62 86 TYR A C 1
ATOM 673 O O . TYR A 1 86 ? 16.430 -1.585 2.580 1.00 92.62 86 TYR A O 1
ATOM 681 N N . GLN A 1 87 ? 18.132 -1.558 1.130 1.00 92.31 87 GLN A N 1
ATOM 682 C CA . GLN A 1 87 ? 18.402 -0.133 1.366 1.00 92.31 87 GLN A CA 1
ATOM 683 C C . GLN A 1 87 ? 17.222 0.737 0.927 1.00 92.31 87 GLN A C 1
ATOM 685 O O . GLN A 1 87 ? 16.872 1.683 1.628 1.00 92.31 87 GLN A O 1
ATOM 690 N N . ILE A 1 88 ? 16.565 0.407 -0.191 1.00 93.88 88 ILE A N 1
ATOM 691 C CA . ILE A 1 88 ? 15.344 1.090 -0.629 1.00 93.88 88 ILE A CA 1
ATOM 692 C C . ILE A 1 88 ? 14.270 0.957 0.452 1.00 93.88 88 ILE A C 1
ATOM 694 O O . ILE A 1 88 ? 13.732 1.976 0.889 1.00 93.88 88 ILE A O 1
ATOM 698 N N . LEU A 1 89 ? 13.999 -0.255 0.933 1.00 95.38 89 LEU A N 1
ATOM 699 C CA . LEU A 1 89 ? 13.002 -0.519 1.965 1.00 95.38 89 LEU A CA 1
ATOM 700 C C . LEU A 1 89 ? 13.281 0.278 3.250 1.00 95.38 89 LEU A C 1
ATOM 702 O O . LEU A 1 89 ? 12.404 0.991 3.742 1.00 95.38 89 LEU A O 1
ATOM 706 N N . ALA A 1 90 ? 14.513 0.223 3.756 1.00 93.56 90 ALA A N 1
ATOM 707 C CA . ALA A 1 90 ? 14.914 0.873 5.001 1.00 93.56 90 ALA A CA 1
ATOM 708 C C . ALA A 1 90 ? 14.982 2.410 4.895 1.00 93.56 90 ALA A C 1
ATOM 710 O O . ALA A 1 90 ? 14.540 3.125 5.802 1.00 93.56 90 ALA A O 1
ATOM 711 N N . ASP A 1 91 ? 15.522 2.948 3.798 1.00 93.69 91 ASP A N 1
ATOM 712 C CA . ASP A 1 91 ? 15.717 4.392 3.631 1.00 93.69 91 ASP A CA 1
ATOM 713 C C . ASP A 1 91 ? 14.405 5.114 3.343 1.00 93.69 91 ASP A C 1
ATOM 715 O O . ASP A 1 91 ? 14.168 6.221 3.836 1.00 93.69 91 ASP A O 1
ATOM 719 N N . THR A 1 92 ? 13.540 4.512 2.527 1.00 95.56 92 THR A N 1
ATOM 720 C CA . THR A 1 92 ? 12.273 5.138 2.134 1.00 95.56 92 THR A CA 1
ATOM 721 C C . THR A 1 92 ? 11.273 5.189 3.286 1.00 95.56 92 THR A C 1
ATOM 723 O O . THR A 1 92 ? 10.473 6.121 3.324 1.00 95.56 92 THR A O 1
ATOM 726 N N . GLN A 1 93 ? 11.381 4.288 4.272 1.00 93.56 93 GLN A N 1
ATOM 727 C CA . GLN A 1 93 ? 10.629 4.376 5.528 1.00 93.56 93 GLN A CA 1
ATOM 728 C C . GLN A 1 93 ? 10.969 5.653 6.313 1.00 93.56 93 GLN A C 1
ATOM 730 O O . GLN A 1 93 ? 10.109 6.261 6.946 1.00 93.56 93 GLN A O 1
ATOM 735 N N . LYS A 1 94 ? 12.237 6.075 6.277 1.00 92.75 94 LYS A N 1
ATOM 736 C CA . LYS A 1 94 ? 12.765 7.179 7.096 1.00 92.75 94 LYS A CA 1
ATOM 737 C C . LYS A 1 94 ? 12.836 8.502 6.334 1.00 92.75 94 LYS A C 1
ATOM 739 O O . LYS A 1 94 ? 12.894 9.569 6.942 1.00 92.75 94 LYS A O 1
ATOM 744 N N . CYS A 1 95 ? 12.869 8.460 5.002 1.00 94.00 95 CYS A N 1
ATOM 745 C CA . CYS A 1 95 ? 13.118 9.622 4.161 1.00 94.00 95 CYS A CA 1
ATOM 746 C C . CYS A 1 95 ? 12.072 9.763 3.052 1.00 94.00 95 CYS A C 1
ATOM 748 O O . CYS A 1 95 ? 12.188 9.181 1.973 1.00 94.00 95 CYS A O 1
ATOM 750 N N . LYS A 1 96 ? 11.114 10.673 3.260 1.00 92.19 96 LYS A N 1
ATOM 751 C CA . LYS A 1 96 ? 10.078 11.005 2.270 1.00 92.19 96 LYS A CA 1
ATOM 752 C C . LYS A 1 96 ? 10.645 11.430 0.909 1.00 92.19 96 LYS A C 1
ATOM 754 O O . LYS A 1 96 ? 10.088 11.089 -0.128 1.00 92.19 96 LYS A O 1
ATOM 759 N N . ARG A 1 97 ? 11.775 12.148 0.883 1.00 93.62 97 ARG A N 1
ATOM 760 C CA . ARG A 1 97 ? 12.441 12.524 -0.378 1.00 93.62 97 ARG A CA 1
ATOM 761 C C . ARG A 1 97 ? 12.943 11.293 -1.136 1.00 93.62 97 ARG A C 1
ATOM 763 O O . ARG A 1 97 ? 12.746 11.222 -2.344 1.00 93.62 97 ARG A O 1
ATOM 770 N N . ARG A 1 98 ? 13.560 10.338 -0.430 1.00 93.88 98 ARG A N 1
ATOM 771 C CA . ARG A 1 98 ? 14.017 9.070 -1.014 1.00 93.88 98 ARG A CA 1
ATOM 772 C C . ARG A 1 98 ? 12.831 8.247 -1.510 1.00 93.88 98 ARG A C 1
ATOM 774 O O . ARG A 1 98 ? 12.868 7.745 -2.625 1.00 93.88 98 ARG A O 1
ATOM 781 N N . TRP A 1 99 ? 11.759 8.190 -0.721 1.00 94.75 99 TRP A N 1
ATOM 782 C CA . TRP A 1 99 ? 10.500 7.550 -1.101 1.00 94.75 99 TRP A CA 1
ATOM 783 C C . TRP A 1 99 ? 9.934 8.126 -2.404 1.00 94.75 99 TRP A C 1
ATOM 785 O O . TRP A 1 99 ? 9.608 7.374 -3.318 1.00 94.75 99 TRP A O 1
ATOM 795 N N . HIS A 1 100 ? 9.902 9.455 -2.547 1.00 92.62 100 HIS A N 1
ATOM 796 C CA . HIS A 1 100 ? 9.479 10.093 -3.794 1.00 92.62 100 HIS A CA 1
ATOM 797 C C . HIS A 1 100 ? 10.406 9.758 -4.971 1.00 92.62 100 HIS A C 1
ATOM 799 O O . HIS A 1 100 ? 9.902 9.435 -6.044 1.00 92.62 100 HIS A O 1
ATOM 805 N N . SER A 1 101 ? 11.732 9.811 -4.785 1.00 92.38 101 SER A N 1
ATOM 806 C CA . SER A 1 101 ? 12.681 9.528 -5.871 1.00 92.38 101 SER A CA 1
ATOM 807 C C . SER A 1 101 ? 12.617 8.079 -6.343 1.00 92.38 101 SER A C 1
ATOM 809 O O . SER A 1 101 ? 12.621 7.833 -7.543 1.00 92.38 101 SER A O 1
ATOM 811 N N . GLU A 1 102 ? 12.519 7.123 -5.415 1.00 92.56 102 GLU A N 1
ATOM 812 C CA . GLU A 1 102 ? 12.460 5.699 -5.760 1.00 92.56 102 GLU A CA 1
ATOM 813 C C . GLU A 1 102 ? 11.151 5.333 -6.462 1.00 92.56 102 GLU A C 1
ATOM 815 O O . GLU A 1 102 ? 11.144 4.498 -7.360 1.00 92.56 102 GLU A O 1
ATOM 820 N N . ARG A 1 103 ? 10.040 5.997 -6.119 1.00 93.25 103 ARG A N 1
ATOM 821 C CA . ARG A 1 103 ? 8.741 5.775 -6.770 1.00 93.25 103 ARG A CA 1
ATOM 822 C C . ARG A 1 103 ? 8.601 6.438 -8.136 1.00 93.25 103 ARG A C 1
ATOM 824 O O . ARG A 1 103 ? 7.718 6.036 -8.886 1.00 93.25 103 ARG A O 1
ATOM 831 N N . GLN A 1 104 ? 9.409 7.453 -8.454 1.00 91.69 104 GLN A N 1
ATOM 832 C CA . GLN A 1 104 ? 9.193 8.306 -9.628 1.00 91.69 104 GLN A CA 1
ATOM 833 C C . GLN A 1 104 ? 9.129 7.520 -10.940 1.00 91.69 104 GLN A C 1
ATOM 835 O O . GLN A 1 104 ? 8.301 7.839 -11.785 1.00 91.69 104 GLN A O 1
ATOM 840 N N . PHE A 1 105 ? 9.966 6.494 -11.089 1.00 90.06 105 PHE A N 1
ATOM 841 C CA . PHE A 1 105 ? 10.076 5.701 -12.315 1.00 90.06 105 PHE A CA 1
ATOM 842 C C . PHE A 1 105 ? 9.538 4.272 -12.172 1.00 90.06 105 PHE A C 1
ATOM 844 O O . PHE A 1 105 ? 9.742 3.453 -13.059 1.00 90.06 105 PHE A O 1
ATOM 851 N N . ARG A 1 106 ? 8.829 3.971 -11.077 1.00 92.69 106 ARG A N 1
ATOM 852 C CA . ARG A 1 106 ? 8.217 2.660 -10.827 1.00 92.69 106 ARG A CA 1
ATOM 853 C C . ARG A 1 106 ? 6.709 2.717 -11.030 1.00 92.69 106 ARG A C 1
ATOM 855 O O . ARG A 1 106 ? 6.049 3.717 -10.731 1.00 92.69 106 ARG A O 1
ATOM 862 N N . ILE A 1 107 ? 6.132 1.613 -11.479 1.00 94.81 107 ILE A N 1
ATOM 863 C CA . ILE A 1 107 ? 4.700 1.372 -11.361 1.00 94.81 107 ILE A CA 1
ATOM 864 C C . ILE A 1 107 ? 4.405 1.065 -9.887 1.00 94.81 107 ILE A C 1
ATOM 866 O O . ILE A 1 107 ? 5.076 0.241 -9.271 1.00 94.81 107 ILE A O 1
ATOM 870 N N . THR A 1 108 ? 3.441 1.779 -9.294 1.00 95.81 108 THR A N 1
ATOM 871 C CA . THR A 1 108 ? 3.147 1.677 -7.853 1.00 95.81 108 THR A CA 1
ATOM 872 C C . THR A 1 108 ? 1.674 1.417 -7.593 1.00 95.81 108 THR A C 1
ATOM 874 O O . THR A 1 108 ? 0.832 1.816 -8.397 1.00 95.81 108 THR A O 1
ATOM 877 N N . GLY A 1 109 ? 1.361 0.803 -6.448 1.00 93.75 109 GLY A N 1
ATOM 878 C CA . GLY A 1 109 ? 0.000 0.376 -6.100 1.00 93.75 109 GLY A CA 1
ATOM 879 C C . GLY A 1 109 ? -1.081 1.432 -6.318 1.00 93.75 109 GLY A C 1
ATOM 880 O O . GLY A 1 109 ? -2.048 1.190 -7.031 1.00 93.75 109 GLY A O 1
ATOM 881 N N . SER A 1 110 ? -0.888 2.649 -5.810 1.00 92.69 110 SER A N 1
ATOM 882 C CA . SER A 1 110 ? -1.888 3.724 -5.917 1.00 92.69 110 SER A CA 1
ATOM 883 C C . SER A 1 110 ? -2.174 4.208 -7.346 1.00 92.69 110 SER A C 1
ATOM 885 O O . SER A 1 110 ? -3.075 5.024 -7.555 1.00 92.69 110 SER A O 1
ATOM 887 N N . ARG A 1 111 ? -1.406 3.736 -8.334 1.00 93.50 111 ARG A N 1
ATOM 888 C 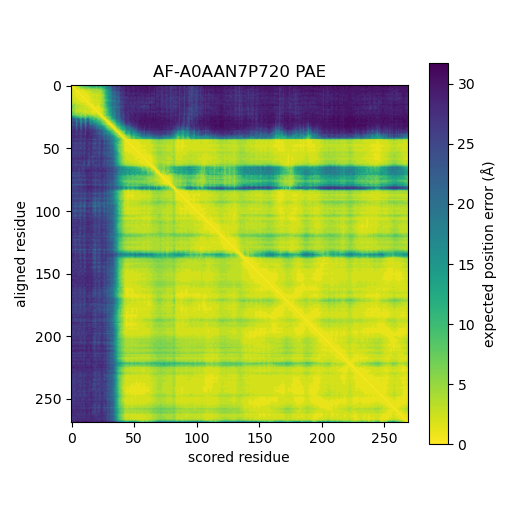CA . ARG A 1 111 ? -1.467 4.165 -9.733 1.00 93.50 111 ARG A CA 1
ATOM 889 C C . ARG A 1 111 ? -1.457 3.009 -10.734 1.00 93.50 111 ARG A C 1
ATOM 891 O O . ARG A 1 111 ? -1.590 3.250 -11.925 1.00 93.50 111 ARG A O 1
ATOM 898 N N . ILE A 1 112 ? -1.356 1.753 -10.310 1.00 94.88 112 ILE A N 1
ATOM 899 C CA . ILE A 1 112 ? -1.343 0.637 -11.266 1.00 94.88 112 ILE A CA 1
ATOM 900 C C . ILE A 1 112 ? -2.647 0.557 -12.066 1.00 94.88 112 ILE A C 1
ATOM 902 O O . ILE A 1 112 ? -2.637 0.305 -13.269 1.00 94.88 112 ILE A O 1
ATOM 906 N N . TYR A 1 113 ? -3.774 0.874 -11.422 1.00 95.50 113 TYR A N 1
ATOM 907 C CA . TYR A 1 113 ? -5.085 0.786 -12.053 1.00 95.50 113 TYR A CA 1
ATOM 908 C C . TYR A 1 113 ? -5.237 1.731 -13.252 1.00 95.50 113 TYR A C 1
ATOM 910 O O . TYR A 1 113 ? -5.934 1.406 -14.209 1.00 95.50 113 TYR A O 1
ATOM 918 N N . GLU A 1 114 ? -4.561 2.887 -13.243 1.00 94.88 114 GLU A N 1
ATOM 919 C CA . GLU A 1 114 ? -4.590 3.814 -14.380 1.00 94.88 114 GLU A CA 1
ATOM 920 C C . GLU A 1 114 ? -3.748 3.344 -15.573 1.00 94.88 114 GLU A C 1
ATOM 922 O O . GLU A 1 114 ? -3.891 3.918 -16.652 1.00 94.88 114 GLU A O 1
ATOM 927 N N . ILE A 1 115 ? -2.859 2.363 -15.383 1.00 94.44 115 ILE A N 1
ATOM 928 C CA . ILE A 1 115 ? -2.162 1.657 -16.464 1.00 94.44 115 ILE A CA 1
ATOM 929 C C . ILE A 1 115 ? -3.044 0.514 -16.964 1.00 94.44 115 ILE A C 1
ATOM 931 O O . ILE A 1 115 ? -3.322 0.448 -18.154 1.00 94.44 115 ILE A O 1
ATOM 935 N N . TYR A 1 116 ? -3.555 -0.313 -16.047 1.00 93.62 116 TYR A N 1
ATOM 936 C CA . TYR A 1 116 ? -4.420 -1.454 -16.359 1.00 93.62 116 TYR A CA 1
ATOM 937 C C . TYR A 1 116 ? -5.668 -1.071 -17.171 1.00 93.62 116 TYR A C 1
ATOM 939 O O . TYR A 1 116 ? -6.022 -1.746 -18.130 1.00 93.62 116 TYR A O 1
ATOM 947 N N . THR A 1 117 ? -6.322 0.039 -16.822 1.00 95.25 117 THR A N 1
ATOM 948 C CA . THR A 1 117 ? -7.550 0.499 -17.499 1.00 95.25 117 THR A CA 1
ATOM 949 C C . THR A 1 117 ? -7.306 1.427 -18.690 1.00 95.25 117 THR A C 1
ATOM 951 O O . THR A 1 117 ? -8.259 1.944 -19.278 1.00 95.25 117 THR A O 1
ATOM 954 N N . TYR A 1 118 ? -6.048 1.685 -19.056 1.00 96.44 118 TYR A N 1
ATOM 955 C CA . TYR A 1 118 ? -5.743 2.570 -20.173 1.00 96.44 118 TYR A CA 1
ATOM 956 C C . TYR A 1 118 ? -6.061 1.890 -21.510 1.00 96.44 118 TYR A C 1
ATOM 958 O O . TYR A 1 118 ? -5.445 0.899 -21.879 1.00 96.44 118 TYR A O 1
ATOM 966 N N . ASN A 1 119 ? -7.000 2.466 -22.261 1.00 95.81 119 ASN A N 1
ATOM 967 C CA . ASN A 1 119 ? -7.436 1.984 -23.578 1.00 95.81 119 ASN A CA 1
ATOM 968 C C . ASN A 1 119 ? -7.034 2.921 -24.737 1.00 95.81 119 ASN A C 1
ATOM 970 O O . ASN A 1 119 ? -7.484 2.750 -25.871 1.00 95.81 119 ASN A O 1
ATOM 974 N N . GLY A 1 120 ? -6.219 3.941 -24.452 1.00 95.06 120 GLY A N 1
ATOM 975 C CA . GLY A 1 120 ? -5.717 4.874 -25.457 1.00 95.06 120 GLY A CA 1
ATOM 976 C C . GLY A 1 120 ? -4.522 4.319 -26.237 1.00 95.06 120 GLY A C 1
ATOM 977 O O . GLY A 1 120 ? -3.974 3.269 -25.916 1.00 95.06 120 GLY A O 1
ATOM 978 N N . LYS A 1 121 ? -4.096 5.057 -27.269 1.00 94.75 121 LYS A N 1
ATOM 979 C CA . LYS A 1 121 ? -2.931 4.704 -28.106 1.00 94.75 121 LYS A CA 1
ATOM 980 C C . LYS A 1 121 ? -1.692 5.571 -27.839 1.00 94.75 121 LYS A C 1
ATOM 982 O O . LYS A 1 121 ? -0.605 5.249 -28.303 1.00 94.75 121 LYS A O 1
ATOM 987 N N . ASP A 1 122 ? -1.844 6.667 -27.095 1.00 95.44 122 ASP A N 1
ATOM 988 C CA . ASP A 1 122 ? -0.793 7.658 -26.823 1.00 95.44 122 ASP A CA 1
ATOM 989 C C . ASP A 1 122 ? 0.001 7.302 -25.551 1.00 95.44 122 ASP A C 1
ATOM 991 O O . ASP A 1 122 ? -0.100 7.946 -24.499 1.00 95.44 122 ASP A O 1
ATOM 995 N N . TRP A 1 123 ? 0.787 6.226 -25.649 1.00 91.69 123 TRP A N 1
ATOM 996 C CA . TRP A 1 123 ? 1.631 5.733 -24.557 1.00 91.69 123 TRP A CA 1
ATOM 997 C C . TRP A 1 123 ? 2.756 6.698 -24.178 1.00 91.69 123 TRP A C 1
ATOM 999 O O . TRP A 1 123 ? 3.136 6.759 -23.007 1.00 91.69 123 TRP A O 1
ATOM 1009 N N . LEU A 1 124 ? 3.255 7.498 -25.124 1.00 91.31 124 LEU A N 1
ATOM 1010 C CA . LEU A 1 124 ? 4.297 8.488 -24.851 1.00 91.31 124 LEU A CA 1
ATOM 1011 C C . LEU A 1 124 ? 3.788 9.551 -23.872 1.00 91.31 124 LEU A C 1
ATOM 1013 O O . LEU A 1 124 ? 4.366 9.764 -22.810 1.00 91.31 124 LEU A O 1
ATOM 1017 N N . ASN A 1 125 ? 2.653 10.178 -24.164 1.00 93.81 125 ASN A N 1
ATOM 1018 C CA . ASN A 1 125 ? 2.064 11.169 -23.268 1.00 93.81 125 ASN A CA 1
ATOM 1019 C C . ASN A 1 125 ? 1.574 10.544 -21.954 1.00 93.81 125 ASN A C 1
ATOM 1021 O O . ASN A 1 125 ? 1.724 11.147 -20.888 1.00 93.81 125 ASN A O 1
ATOM 1025 N N . LYS A 1 126 ? 0.995 9.334 -22.008 1.00 95.06 126 LYS A N 1
ATOM 1026 C CA . LYS A 1 126 ? 0.555 8.607 -20.808 1.00 95.06 126 LYS A CA 1
ATOM 1027 C C . LYS A 1 126 ? 1.731 8.337 -19.870 1.00 95.06 126 LYS A C 1
ATOM 1029 O O . LYS A 1 126 ? 1.622 8.655 -18.689 1.00 95.06 126 LYS A O 1
ATOM 1034 N N . SER A 1 127 ? 2.844 7.817 -20.384 1.00 92.50 127 SER A N 1
ATOM 1035 C CA . SER A 1 127 ? 4.052 7.530 -19.600 1.00 92.50 127 SER A CA 1
ATOM 1036 C C . SER A 1 127 ? 4.724 8.800 -19.076 1.00 92.50 127 SER A C 1
ATOM 1038 O O . SER A 1 127 ? 5.073 8.847 -17.900 1.00 92.50 127 SER A O 1
ATOM 1040 N N . LEU A 1 128 ? 4.809 9.873 -19.873 1.00 92.81 128 LEU A N 1
ATOM 1041 C CA . LEU A 1 128 ? 5.325 11.170 -19.418 1.00 92.81 128 LEU A CA 1
ATOM 1042 C C . LEU A 1 128 ? 4.504 11.729 -18.248 1.00 92.81 128 LEU A C 1
ATOM 1044 O O . LEU A 1 128 ? 5.060 12.082 -17.211 1.00 92.81 128 LEU A O 1
ATOM 1048 N N . LYS A 1 129 ? 3.171 11.752 -18.361 1.00 93.06 129 LYS A N 1
ATOM 1049 C CA . LYS A 1 129 ? 2.284 12.154 -17.252 1.00 93.06 129 LYS A CA 1
ATOM 1050 C C . LYS A 1 129 ? 2.379 11.200 -16.065 1.00 93.06 129 LYS A C 1
ATOM 1052 O O . LYS A 1 129 ? 2.199 11.621 -14.920 1.00 93.06 129 LYS A O 1
ATOM 1057 N N . TYR A 1 130 ? 2.635 9.922 -16.333 1.00 93.75 130 TYR A N 1
ATOM 1058 C CA . TYR A 1 130 ? 2.776 8.926 -15.291 1.00 93.75 130 TYR A CA 1
ATOM 1059 C C . TYR A 1 130 ? 4.043 9.173 -14.466 1.00 93.75 130 TYR A C 1
ATOM 1061 O O . TYR A 1 130 ? 3.948 9.402 -13.265 1.00 93.75 130 TYR A O 1
ATOM 1069 N N . PHE A 1 131 ? 5.216 9.200 -15.090 1.00 92.31 131 PHE A N 1
ATOM 1070 C CA . PHE A 1 131 ? 6.503 9.308 -14.395 1.00 92.31 131 PHE A CA 1
ATOM 1071 C C . PHE A 1 131 ? 6.867 10.741 -13.969 1.00 92.31 131 PHE A C 1
ATOM 1073 O O . PHE A 1 131 ? 7.699 10.937 -13.084 1.00 92.31 131 PHE A O 1
ATOM 1080 N N . TYR A 1 132 ? 6.200 11.756 -14.527 1.00 92.56 132 TYR A N 1
ATOM 1081 C CA . TYR A 1 132 ? 6.370 13.163 -14.148 1.00 92.56 132 TYR A CA 1
ATOM 1082 C C . TYR A 1 132 ? 5.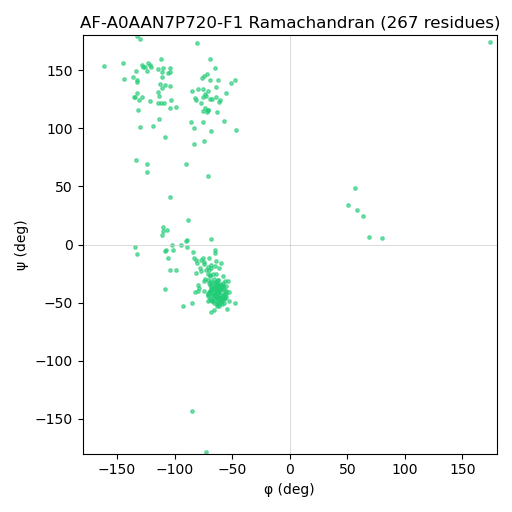034 13.795 -13.726 1.00 92.56 132 TYR A C 1
ATOM 1084 O O . TYR A 1 132 ? 4.547 14.736 -14.363 1.00 92.56 132 TYR A O 1
ATOM 1092 N N . PRO A 1 133 ? 4.399 13.290 -12.651 1.00 88.50 133 PRO A N 1
ATOM 1093 C CA . PRO A 1 133 ? 3.129 13.827 -12.196 1.00 88.50 133 PRO A CA 1
ATOM 1094 C C . PRO A 1 133 ? 3.333 15.229 -11.612 1.00 88.50 133 PRO A C 1
ATOM 1096 O O . PRO A 1 133 ? 4.296 15.494 -10.888 1.00 88.50 133 PRO A O 1
ATOM 1099 N N . LYS A 1 134 ? 2.385 16.134 -11.870 1.00 85.56 134 LYS A N 1
ATOM 1100 C CA . LYS A 1 134 ? 2.354 17.426 -11.175 1.00 85.56 134 LYS A CA 1
ATOM 1101 C C . LYS A 1 134 ? 2.115 17.185 -9.686 1.00 85.56 134 LYS A C 1
ATOM 1103 O O . LYS A 1 134 ? 1.239 16.402 -9.317 1.00 85.56 134 LYS A O 1
ATOM 1108 N N . THR A 1 135 ? 2.867 17.873 -8.832 1.00 78.56 135 THR A N 1
ATOM 1109 C CA . THR A 1 135 ? 2.618 17.850 -7.390 1.00 78.56 135 THR A CA 1
ATOM 1110 C C . THR A 1 135 ? 1.218 18.391 -7.116 1.00 78.56 135 THR A C 1
ATOM 1112 O O . THR A 1 135 ? 0.859 19.493 -7.526 1.00 78.56 135 THR A O 1
ATOM 1115 N N . PHE A 1 136 ? 0.403 17.591 -6.434 1.00 75.88 136 PHE A N 1
ATOM 1116 C CA . PHE A 1 136 ? -0.971 17.938 -6.108 1.00 75.88 136 PHE A CA 1
ATOM 1117 C C . PHE A 1 136 ? -1.245 17.584 -4.650 1.00 75.88 136 PHE A C 1
ATOM 1119 O O . PHE A 1 136 ? -0.993 16.466 -4.206 1.00 75.88 136 PHE A O 1
ATOM 1126 N N . THR A 1 137 ? -1.746 18.555 -3.894 1.00 81.25 137 THR A N 1
ATOM 1127 C CA . THR A 1 137 ? -2.192 18.369 -2.514 1.00 81.25 137 THR A CA 1
ATOM 1128 C C . THR A 1 137 ? -3.538 19.048 -2.348 1.00 81.25 137 THR A C 1
ATOM 1130 O O . THR A 1 137 ? -3.709 20.223 -2.670 1.00 81.25 137 THR A O 1
ATOM 1133 N N . ASN A 1 138 ? -4.516 18.305 -1.846 1.00 90.69 138 ASN A N 1
ATOM 1134 C CA . ASN A 1 138 ? -5.860 18.803 -1.592 1.00 90.69 138 ASN A CA 1
ATO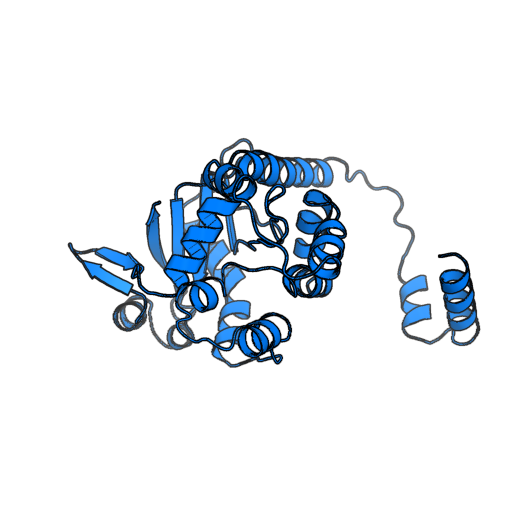M 1135 C C . ASN A 1 138 ? -6.293 18.437 -0.164 1.00 90.69 138 ASN A C 1
ATOM 1137 O O . ASN A 1 138 ? -5.552 17.784 0.575 1.00 90.69 138 ASN A O 1
ATOM 1141 N N . LYS A 1 139 ? -7.490 18.881 0.230 1.00 94.06 139 LYS A N 1
ATOM 1142 C CA . LYS A 1 139 ? -8.046 18.603 1.562 1.00 94.06 139 LYS A CA 1
ATOM 1143 C C . LYS A 1 139 ? -8.171 17.101 1.859 1.00 94.06 139 LYS A C 1
ATOM 1145 O O . LYS A 1 139 ? -7.889 16.697 2.978 1.00 94.06 139 LYS A O 1
ATOM 1150 N N . TYR A 1 140 ? -8.498 16.286 0.852 1.00 93.12 140 TYR A N 1
ATOM 1151 C CA . TYR A 1 140 ? -8.655 14.834 0.982 1.00 93.12 140 TYR A CA 1
ATOM 1152 C C . TYR A 1 140 ? -7.316 14.147 1.290 1.00 93.12 140 TYR A C 1
ATOM 1154 O O . TYR A 1 140 ? -7.216 13.387 2.246 1.00 93.12 140 TYR A O 1
ATOM 1162 N N . VAL A 1 141 ? -6.260 14.475 0.535 1.00 91.06 141 VAL A N 1
ATOM 1163 C CA . VAL A 1 141 ? -4.907 13.931 0.748 1.00 91.06 141 VAL A CA 1
ATOM 1164 C C . VAL A 1 141 ? -4.361 14.351 2.110 1.00 91.06 141 VAL A C 1
ATOM 1166 O O . VAL A 1 141 ? -3.808 13.525 2.828 1.00 91.06 141 VAL A O 1
ATOM 1169 N N . ARG A 1 142 ? -4.527 15.627 2.485 1.00 94.69 142 ARG A N 1
ATOM 1170 C CA . ARG A 1 142 ? -4.084 16.121 3.796 1.00 94.69 142 ARG A CA 1
ATOM 1171 C C . ARG A 1 142 ? -4.802 15.409 4.936 1.00 94.69 142 ARG A C 1
ATOM 1173 O O . ARG A 1 142 ? -4.137 14.960 5.855 1.00 94.69 142 ARG A O 1
ATOM 1180 N N . HIS A 1 143 ? -6.122 15.265 4.842 1.00 95.94 143 HIS A N 1
ATOM 1181 C CA . HIS A 1 143 ? -6.908 14.578 5.860 1.00 95.94 143 HIS A CA 1
ATOM 1182 C C . HIS A 1 143 ? -6.484 13.113 6.029 1.00 95.94 143 HIS A C 1
ATOM 1184 O O . HIS A 1 143 ? -6.289 12.683 7.163 1.00 95.94 143 HIS A O 1
ATOM 1190 N N . GLY A 1 144 ? -6.261 12.393 4.923 1.00 95.06 144 GLY A N 1
ATOM 1191 C CA . GLY A 1 144 ? -5.705 11.037 4.941 1.00 95.06 144 GLY A CA 1
ATOM 1192 C C . GLY A 1 144 ? -4.381 10.960 5.698 1.00 95.06 144 GLY A C 1
ATOM 1193 O O . GLY A 1 144 ? -4.277 10.237 6.682 1.00 95.06 144 GLY A O 1
ATOM 1194 N N . LEU A 1 145 ? -3.403 11.783 5.302 1.00 93.75 145 LEU A N 1
ATOM 1195 C CA . LEU A 1 145 ? -2.076 11.814 5.932 1.00 93.75 145 LEU A CA 1
ATOM 1196 C C . LEU A 1 145 ? -2.118 12.179 7.423 1.00 93.75 145 LEU A C 1
ATOM 1198 O O . LEU A 1 145 ? -1.294 11.696 8.191 1.00 93.75 145 LEU A O 1
ATOM 1202 N N . THR A 1 146 ? -3.043 13.049 7.833 1.00 97.12 146 THR A N 1
ATOM 1203 C CA . THR A 1 146 ? -3.184 13.453 9.238 1.00 97.12 146 THR A CA 1
ATOM 1204 C C . THR A 1 146 ? -3.694 12.314 10.120 1.00 97.12 146 THR A C 1
ATOM 1206 O O . THR A 1 146 ? -3.256 12.210 11.261 1.00 97.12 146 THR A O 1
ATOM 1209 N N . HIS A 1 147 ? -4.591 11.465 9.611 1.00 97.75 147 HIS A N 1
ATOM 1210 C CA . HIS A 1 147 ? -5.301 10.474 10.429 1.00 97.75 147 HIS A CA 1
ATOM 1211 C C . HIS A 1 147 ? -4.841 9.030 10.216 1.00 97.75 147 HIS A C 1
ATOM 1213 O O . HIS A 1 147 ? -5.302 8.152 10.935 1.00 97.75 147 HIS A O 1
ATOM 1219 N N . GLU A 1 148 ? -3.938 8.765 9.271 1.00 97.62 148 GLU A N 1
ATOM 1220 C CA . GLU A 1 148 ? -3.435 7.412 8.997 1.00 97.62 148 GLU A CA 1
ATOM 1221 C C . GLU A 1 148 ? -2.814 6.755 10.242 1.00 97.62 148 GLU A C 1
ATOM 1223 O O . GLU A 1 148 ? -3.097 5.597 10.541 1.00 97.62 148 GLU A O 1
ATOM 1228 N N . THR A 1 149 ? -2.020 7.503 11.018 1.00 97.88 149 THR A N 1
ATOM 1229 C CA . THR A 1 149 ? -1.437 6.989 12.268 1.00 97.88 149 THR A CA 1
ATOM 1230 C C . THR A 1 149 ? -2.512 6.662 13.299 1.00 97.88 149 THR A C 1
ATOM 1232 O O . THR A 1 149 ? -2.461 5.585 13.880 1.00 97.88 149 THR A O 1
ATOM 1235 N N . SER A 1 150 ? -3.500 7.543 13.494 1.00 98.19 150 SER A N 1
ATOM 1236 C CA . SER A 1 150 ? -4.616 7.288 14.414 1.00 98.19 150 SER A CA 1
ATOM 1237 C C . SER A 1 150 ? -5.400 6.047 14.001 1.00 98.19 150 SER A C 1
ATOM 1239 O O . SER A 1 150 ? -5.619 5.174 14.828 1.00 98.19 150 SER A O 1
ATOM 1241 N N . ALA A 1 151 ? -5.727 5.918 12.713 1.00 98.50 151 ALA A N 1
ATOM 1242 C CA . ALA A 1 151 ? -6.418 4.754 12.172 1.00 98.50 151 ALA A CA 1
ATOM 1243 C C . ALA A 1 151 ? -5.663 3.447 12.453 1.00 98.50 151 ALA A C 1
ATOM 1245 O O . ALA A 1 151 ? -6.259 2.469 12.902 1.00 98.50 151 ALA A O 1
ATOM 1246 N N . ARG A 1 152 ? -4.343 3.438 12.228 1.00 98.56 152 ARG A N 1
ATOM 1247 C CA . ARG A 1 152 ? -3.484 2.279 12.498 1.00 98.56 152 ARG A CA 1
ATOM 1248 C C . ARG A 1 152 ? -3.423 1.947 13.989 1.00 98.56 152 ARG A C 1
ATOM 1250 O O . ARG A 1 152 ? -3.531 0.778 14.340 1.00 98.56 152 ARG A O 1
ATOM 1257 N N . THR A 1 153 ? -3.292 2.949 14.859 1.00 98.31 153 THR A N 1
ATOM 1258 C CA . THR A 1 153 ? -3.318 2.755 16.318 1.00 98.31 153 THR A CA 1
ATOM 1259 C C . THR A 1 153 ? -4.648 2.162 16.772 1.00 98.31 153 THR A C 1
ATOM 1261 O O . THR A 1 153 ? -4.647 1.126 17.430 1.00 98.31 153 THR A O 1
ATOM 1264 N N . THR A 1 154 ? -5.776 2.736 16.349 1.00 98.25 154 THR A N 1
ATOM 1265 C CA . THR A 1 154 ? -7.104 2.217 16.697 1.00 98.25 154 THR A CA 1
ATOM 1266 C C . THR A 1 154 ? -7.294 0.789 16.176 1.00 98.25 154 THR A C 1
ATOM 1268 O O . THR A 1 154 ? -7.916 -0.027 16.847 1.00 98.25 154 THR A O 1
ATOM 1271 N N . PHE A 1 155 ? -6.746 0.447 15.002 1.00 98.62 155 PHE A N 1
ATOM 1272 C CA . PHE A 1 155 ? -6.828 -0.911 14.454 1.00 98.62 155 PHE A CA 1
ATOM 1273 C C . PHE A 1 155 ? -6.080 -1.921 15.330 1.00 98.62 155 PHE A C 1
ATOM 1275 O O . PHE A 1 155 ? -6.624 -2.980 15.644 1.00 98.62 155 PHE A O 1
ATOM 1282 N N . VAL A 1 156 ? -4.860 -1.585 15.757 1.00 98.44 156 VAL A N 1
ATOM 1283 C CA . VAL A 1 156 ? -4.066 -2.424 16.669 1.00 98.44 156 VAL A CA 1
ATOM 1284 C C . VAL A 1 156 ? -4.792 -2.606 18.001 1.00 98.44 156 VAL A C 1
ATOM 1286 O O . VAL A 1 156 ? -4.927 -3.730 18.472 1.00 98.44 156 VAL A O 1
ATOM 1289 N N . GLU A 1 157 ? -5.325 -1.530 18.580 1.00 98.06 157 GLU A N 1
ATOM 1290 C CA . GLU A 1 157 ? -6.065 -1.578 19.848 1.00 98.06 157 GLU A CA 1
ATOM 1291 C C . GLU A 1 157 ? -7.344 -2.422 19.753 1.00 98.06 157 GLU A C 1
ATOM 1293 O O . GLU A 1 157 ? -7.639 -3.199 20.658 1.00 98.06 157 GLU A O 1
ATOM 1298 N N . ALA A 1 158 ? -8.092 -2.301 18.653 1.00 97.31 158 ALA A N 1
ATOM 1299 C CA . ALA A 1 158 ? -9.355 -3.010 18.466 1.00 97.31 158 ALA A CA 1
ATOM 1300 C C . ALA A 1 158 ? -9.176 -4.506 18.166 1.00 97.31 158 ALA A C 1
ATOM 1302 O O . ALA A 1 158 ? -10.042 -5.307 18.512 1.00 97.31 158 ALA A O 1
ATOM 1303 N N . THR A 1 159 ? -8.087 -4.885 17.492 1.00 97.75 159 THR A N 1
ATOM 1304 C CA . THR A 1 159 ? -7.872 -6.264 17.021 1.00 97.75 159 THR A CA 1
ATOM 1305 C C . THR A 1 159 ? -6.875 -7.053 17.864 1.00 97.75 159 THR A C 1
ATOM 1307 O O . THR A 1 159 ? -6.892 -8.280 17.828 1.00 97.75 159 THR A O 1
ATOM 1310 N N . GLY A 1 160 ? -5.989 -6.372 18.596 1.00 97.81 160 GLY A N 1
ATOM 1311 C CA . GLY A 1 160 ? -4.860 -6.991 19.290 1.00 97.81 160 GLY A CA 1
ATOM 1312 C C . GLY A 1 160 ? -3.773 -7.543 18.359 1.00 97.81 160 GLY A C 1
ATOM 1313 O O . GLY A 1 160 ? -2.851 -8.199 18.838 1.00 97.81 160 GLY A O 1
ATOM 1314 N N . LEU A 1 161 ? -3.864 -7.306 17.045 1.00 97.88 161 LEU A N 1
ATOM 1315 C CA . LEU A 1 161 ? -2.888 -7.781 16.064 1.00 97.88 161 LEU A CA 1
ATOM 1316 C C . LEU A 1 161 ? -1.605 -6.941 16.099 1.00 97.88 161 LEU A C 1
ATOM 1318 O O . LEU A 1 161 ? -1.651 -5.717 16.239 1.00 97.88 161 LEU A O 1
ATOM 1322 N N . SER A 1 162 ? -0.458 -7.592 15.897 1.00 97.81 162 SER A N 1
ATOM 1323 C CA . SER A 1 162 ? 0.827 -6.904 15.747 1.00 97.81 162 SER A CA 1
ATOM 1324 C C . SER A 1 162 ? 0.941 -6.307 14.348 1.00 97.81 162 SER A C 1
ATOM 1326 O O . SER A 1 162 ? 0.846 -7.028 13.355 1.00 97.81 162 SER A O 1
ATOM 1328 N N . VAL A 1 163 ? 1.139 -4.989 14.262 1.00 98.19 163 VAL A N 1
ATOM 1329 C CA . VAL A 1 163 ? 1.296 -4.271 12.991 1.00 98.19 163 VAL A CA 1
ATOM 1330 C C . VAL A 1 163 ? 2.635 -3.555 12.956 1.00 98.19 163 VAL A C 1
ATOM 1332 O O . VAL A 1 163 ? 2.904 -2.675 13.775 1.00 98.19 163 VAL A O 1
ATOM 1335 N N . LEU A 1 164 ? 3.437 -3.864 11.940 1.00 97.69 164 LEU A N 1
ATOM 1336 C CA . LEU A 1 164 ? 4.714 -3.210 11.673 1.00 97.69 164 LEU A CA 1
ATOM 1337 C C . LEU A 1 164 ? 4.664 -2.428 10.357 1.00 97.69 164 LEU A C 1
ATOM 1339 O O . LEU A 1 164 ? 3.926 -2.750 9.428 1.00 97.69 164 LEU A O 1
ATOM 1343 N N . GLN A 1 165 ? 5.450 -1.356 10.279 1.00 96.75 165 GLN A N 1
ATOM 1344 C CA . GLN A 1 165 ? 5.550 -0.515 9.085 1.00 96.75 165 GLN A CA 1
ATOM 1345 C C . GLN A 1 165 ? 6.915 -0.673 8.434 1.00 96.75 165 GLN A C 1
ATOM 1347 O O . GLN A 1 165 ? 7.928 -0.737 9.129 1.00 96.75 165 GLN A O 1
ATOM 1352 N N . CYS A 1 166 ? 6.955 -0.624 7.107 1.00 96.25 166 CYS A N 1
ATOM 1353 C CA . CYS A 1 166 ? 8.179 -0.585 6.315 1.00 96.25 166 CYS A CA 1
ATOM 1354 C C . CYS A 1 166 ? 8.097 0.518 5.246 1.00 96.25 166 CYS A C 1
ATOM 1356 O O . CYS A 1 166 ? 7.134 1.284 5.192 1.00 96.25 166 CYS A O 1
ATOM 1358 N N . GLY A 1 167 ? 9.156 0.676 4.453 1.00 96.81 167 GLY A N 1
ATOM 1359 C CA . GLY A 1 167 ? 9.185 1.632 3.350 1.00 96.81 167 GLY A CA 1
ATOM 1360 C C . GLY A 1 167 ? 8.575 1.082 2.060 1.00 96.81 167 GLY A C 1
ATOM 1361 O O . GLY A 1 167 ? 7.592 0.353 2.044 1.00 96.81 167 GLY A O 1
ATOM 1362 N N . LEU A 1 168 ? 9.168 1.465 0.936 1.00 97.44 168 LEU A N 1
ATOM 1363 C CA . LEU A 1 168 ? 8.859 0.933 -0.380 1.00 97.44 168 LEU A CA 1
ATOM 1364 C C . LEU A 1 168 ? 9.471 -0.465 -0.532 1.00 97.44 168 LEU A C 1
ATOM 1366 O O . LEU A 1 168 ? 10.691 -0.599 -0.583 1.00 97.44 168 LEU A O 1
ATOM 1370 N N . VAL A 1 169 ? 8.622 -1.477 -0.671 1.00 97.44 169 VAL A N 1
ATOM 1371 C CA . VAL A 1 169 ? 9.010 -2.819 -1.107 1.00 97.44 169 VAL A CA 1
ATOM 1372 C C . VAL A 1 169 ? 9.088 -2.820 -2.627 1.00 97.44 169 VAL A C 1
ATOM 1374 O O . VAL A 1 169 ? 8.145 -2.419 -3.312 1.00 97.44 169 VAL A O 1
ATOM 1377 N N . VAL A 1 170 ? 10.229 -3.243 -3.156 1.00 95.00 170 VAL A N 1
ATOM 1378 C CA . VAL A 1 170 ? 10.496 -3.366 -4.590 1.00 95.00 170 VAL A CA 1
ATOM 1379 C C . VAL A 1 170 ? 10.602 -4.845 -4.931 1.00 95.00 170 VAL A C 1
ATOM 1381 O O . VAL A 1 170 ? 11.296 -5.575 -4.231 1.00 95.00 170 VAL A O 1
ATOM 1384 N N . SER A 1 171 ? 9.957 -5.274 -6.017 1.00 92.12 171 SER A N 1
ATOM 1385 C CA . SER A 1 171 ? 10.142 -6.635 -6.527 1.00 92.12 171 SER A CA 1
ATOM 1386 C C . SER A 1 171 ? 11.550 -6.787 -7.108 1.00 92.12 171 SER A C 1
ATOM 1388 O O . SER A 1 171 ? 11.946 -6.009 -7.975 1.00 92.12 171 SER A O 1
ATOM 1390 N N . GLU A 1 172 ? 12.311 -7.781 -6.646 1.00 87.62 172 GLU A N 1
ATOM 1391 C CA . GLU A 1 172 ? 13.680 -8.013 -7.130 1.00 87.62 172 GLU A CA 1
ATOM 1392 C C . GLU A 1 172 ? 13.726 -8.491 -8.585 1.00 87.62 172 GLU A C 1
ATOM 1394 O O . GLU A 1 172 ? 14.597 -8.058 -9.341 1.00 87.62 172 GLU A O 1
ATOM 1399 N N . GLY A 1 173 ? 12.787 -9.358 -8.981 1.00 87.31 173 GLY A N 1
ATOM 1400 C CA . GLY A 1 173 ? 12.643 -9.818 -10.366 1.00 87.31 173 GLY A CA 1
ATOM 1401 C C . GLY A 1 173 ? 12.046 -8.748 -11.280 1.00 87.31 173 GLY A C 1
ATOM 1402 O O . GLY A 1 173 ? 12.397 -8.659 -12.452 1.00 87.31 173 GLY A O 1
ATOM 1403 N N . ASN A 1 174 ? 11.210 -7.868 -10.720 1.00 90.44 174 ASN A N 1
ATOM 1404 C CA . ASN A 1 174 ? 10.538 -6.799 -11.452 1.00 90.44 174 ASN A CA 1
ATOM 1405 C C . ASN A 1 174 ? 10.837 -5.436 -10.826 1.00 90.44 174 ASN A C 1
ATOM 1407 O O . ASN A 1 174 ? 9.931 -4.796 -10.285 1.00 90.44 174 ASN A O 1
ATOM 1411 N N . PRO A 1 175 ? 12.076 -4.920 -10.911 1.00 90.44 175 PRO A N 1
ATOM 1412 C CA . PRO A 1 175 ? 12.423 -3.669 -10.256 1.00 90.44 175 PRO A CA 1
ATOM 1413 C C . PRO A 1 175 ? 11.734 -2.448 -10.884 1.00 90.44 175 PRO A C 1
ATOM 1415 O O . PRO A 1 175 ? 11.962 -1.340 -10.445 1.00 90.44 175 PRO A O 1
ATOM 1418 N N . TRP A 1 176 ? 10.846 -2.584 -11.865 1.00 90.44 176 TRP A N 1
ATOM 1419 C CA . TRP A 1 176 ? 9.917 -1.520 -12.281 1.00 90.44 176 TRP A CA 1
ATOM 1420 C C . TRP A 1 176 ? 8.641 -1.464 -11.436 1.00 90.44 176 TRP A C 1
ATOM 1422 O O . TRP A 1 176 ? 7.879 -0.510 -11.571 1.00 90.44 176 TRP A O 1
ATOM 1432 N N . LEU A 1 177 ? 8.424 -2.415 -10.529 1.00 93.75 177 LEU A N 1
ATOM 1433 C CA . LEU A 1 177 ? 7.308 -2.458 -9.590 1.00 93.75 177 LEU A CA 1
ATOM 1434 C C . LEU A 1 177 ? 7.731 -2.060 -8.175 1.00 93.75 177 LEU A C 1
ATOM 1436 O O . LEU A 1 177 ? 8.850 -2.322 -7.728 1.00 93.75 177 LEU A O 1
ATOM 1440 N N . GLY A 1 178 ? 6.807 -1.442 -7.441 1.00 95.81 178 GLY A N 1
ATOM 1441 C CA . GLY A 1 178 ? 6.967 -1.247 -6.006 1.00 95.81 178 GLY A CA 1
ATOM 1442 C C . GLY A 1 178 ? 5.668 -0.934 -5.272 1.00 95.81 178 GLY A C 1
ATOM 1443 O O . GLY A 1 178 ? 4.729 -0.360 -5.829 1.00 95.81 178 GLY A O 1
ATOM 1444 N N . TYR A 1 179 ? 5.629 -1.267 -3.987 1.00 98.00 179 TYR A N 1
ATOM 1445 C CA . TYR A 1 179 ? 4.490 -1.037 -3.106 1.00 98.00 179 TYR A CA 1
ATOM 1446 C C . TYR A 1 179 ? 4.934 -0.415 -1.784 1.00 98.00 179 TYR A C 1
ATOM 1448 O O . TYR A 1 179 ? 5.988 -0.751 -1.258 1.00 98.00 179 TYR A O 1
ATOM 1456 N N . SER A 1 180 ? 4.154 0.521 -1.247 1.00 97.88 180 SER A N 1
ATOM 1457 C CA . SER A 1 180 ? 4.390 1.068 0.096 1.00 97.88 180 SER A CA 1
ATOM 1458 C C . SER A 1 180 ? 3.163 0.740 0.933 1.00 97.88 180 SER A C 1
ATOM 1460 O O . SER A 1 180 ? 2.144 1.392 0.706 1.00 97.88 180 SER A O 1
ATOM 1462 N N . PRO A 1 181 ? 3.226 -0.277 1.805 1.00 97.88 181 PRO A N 1
ATOM 1463 C CA . PRO A 1 181 ? 2.094 -0.643 2.639 1.00 97.88 181 PRO A CA 1
ATOM 1464 C C . PRO A 1 181 ? 1.862 0.397 3.735 1.00 97.88 181 PRO A C 1
ATOM 1466 O O . PRO A 1 181 ? 2.818 0.953 4.281 1.00 97.88 181 PRO A O 1
ATOM 1469 N N . ASP A 1 182 ? 0.596 0.611 4.102 1.00 98.38 182 ASP A N 1
ATOM 1470 C CA . ASP A 1 182 ? 0.253 1.421 5.279 1.00 98.38 182 ASP A CA 1
ATOM 1471 C C . ASP A 1 182 ? 0.627 0.677 6.582 1.00 98.38 182 ASP A C 1
ATOM 1473 O O . ASP A 1 182 ? 0.831 1.287 7.637 1.00 98.38 182 ASP A O 1
ATOM 1477 N N . GLY A 1 183 ? 0.794 -0.645 6.488 1.00 98.25 183 GLY A N 1
ATOM 1478 C CA . GLY A 1 183 ? 1.377 -1.535 7.487 1.00 98.25 183 GLY A CA 1
ATOM 1479 C C . GLY A 1 183 ? 1.259 -3.004 7.066 1.00 98.25 183 GLY A C 1
ATOM 1480 O O . GLY A 1 183 ? 0.625 -3.332 6.059 1.00 98.25 183 GLY A O 1
ATOM 1481 N N . LEU A 1 184 ? 1.869 -3.883 7.848 1.00 98.69 184 LEU A N 1
ATOM 1482 C CA . LEU A 1 184 ? 1.786 -5.330 7.701 1.00 98.69 184 LEU A CA 1
ATOM 1483 C C . LEU A 1 184 ? 1.399 -5.924 9.049 1.00 98.69 184 LEU A C 1
ATOM 1485 O O . LEU A 1 184 ? 2.050 -5.624 10.051 1.00 98.69 184 LEU A O 1
ATOM 1489 N N . VAL A 1 185 ? 0.350 -6.743 9.065 1.00 98.62 185 VAL A N 1
ATOM 1490 C CA . VAL A 1 185 ? 0.095 -7.650 10.187 1.00 98.62 185 VAL A CA 1
ATOM 1491 C C . VAL A 1 185 ? 1.160 -8.736 10.137 1.00 98.62 185 VAL A C 1
ATOM 1493 O O . VAL A 1 185 ? 1.416 -9.285 9.060 1.00 98.62 185 VAL A O 1
ATOM 1496 N N . VAL A 1 186 ? 1.781 -9.019 11.278 1.00 98.44 186 VAL A N 1
ATOM 1497 C CA . VAL A 1 186 ? 2.868 -9.993 11.381 1.00 98.44 186 VAL A CA 1
ATOM 1498 C C . VAL A 1 186 ? 2.597 -11.058 12.436 1.00 98.44 186 VAL A C 1
ATOM 1500 O O . VAL A 1 186 ? 1.905 -10.798 13.424 1.00 98.44 186 VAL A O 1
ATOM 1503 N N . ASP A 1 187 ? 3.184 -12.236 12.236 1.00 97.19 187 ASP A N 1
ATOM 1504 C CA . ASP A 1 187 ? 3.202 -13.308 13.229 1.00 97.19 187 ASP A CA 1
ATOM 1505 C C . ASP A 1 187 ? 4.155 -12.989 14.405 1.00 97.19 187 ASP A C 1
ATOM 1507 O O . ASP A 1 187 ? 4.813 -11.944 14.462 1.00 97.19 187 ASP A O 1
ATOM 1511 N N . ASN A 1 188 ? 4.270 -13.922 15.354 1.00 95.50 188 ASN A N 1
ATOM 1512 C CA . ASN A 1 188 ? 5.161 -13.782 16.514 1.00 95.50 188 ASN A CA 1
ATOM 1513 C C . ASN A 1 188 ? 6.659 -13.719 16.153 1.00 95.50 188 ASN A C 1
ATOM 1515 O O . ASN A 1 188 ? 7.472 -13.376 17.009 1.00 95.50 188 ASN A O 1
ATOM 1519 N N . ASN A 1 189 ? 7.028 -14.071 14.919 1.00 95.12 189 ASN A N 1
ATOM 1520 C CA . ASN A 1 189 ? 8.393 -14.056 14.402 1.00 95.12 189 ASN A CA 1
ATOM 1521 C C . ASN A 1 189 ? 8.622 -12.899 13.414 1.00 95.12 189 ASN A C 1
ATOM 1523 O O . ASN A 1 189 ? 9.638 -12.889 12.719 1.00 95.12 189 ASN A O 1
ATOM 1527 N N . GLU A 1 190 ? 7.693 -11.940 13.341 1.00 95.81 190 GLU A N 1
ATOM 1528 C CA . GLU A 1 190 ? 7.714 -10.790 12.434 1.00 95.81 190 GLU A CA 1
ATOM 1529 C C . GLU A 1 190 ? 7.638 -11.151 10.936 1.00 95.81 190 GLU A C 1
ATOM 1531 O O . GLU A 1 190 ? 8.094 -10.380 10.086 1.00 95.81 190 GLU A O 1
ATOM 1536 N N . TYR A 1 191 ? 7.089 -12.313 10.577 1.00 97.44 191 TYR A N 1
ATOM 1537 C CA . TYR A 1 191 ? 6.762 -12.634 9.187 1.00 97.44 191 TYR A CA 1
ATOM 1538 C C . TYR A 1 191 ? 5.448 -11.961 8.776 1.00 97.44 191 TYR A C 1
ATOM 1540 O O . TYR A 1 191 ? 4.476 -12.026 9.530 1.00 97.44 191 TYR A O 1
ATOM 1548 N N . PRO A 1 192 ? 5.382 -11.316 7.593 1.00 98.06 192 PRO A N 1
ATOM 1549 C CA . PRO A 1 192 ? 4.142 -10.724 7.101 1.00 98.06 192 PRO A CA 1
ATOM 1550 C C . PRO A 1 192 ? 3.071 -11.783 6.842 1.00 98.06 192 PRO A C 1
ATOM 1552 O O . PRO A 1 192 ? 3.293 -12.709 6.068 1.00 98.06 192 PRO A O 1
ATOM 1555 N N . GLU A 1 193 ? 1.888 -11.596 7.419 1.00 98.00 193 GLU A N 1
ATOM 1556 C CA . GLU A 1 193 ? 0.721 -12.443 7.156 1.00 98.00 193 GLU A CA 1
ATOM 1557 C C . GLU A 1 193 ? -0.333 -11.715 6.322 1.00 98.00 193 GLU A C 1
ATOM 1559 O O . GLU A 1 193 ? -0.987 -12.315 5.472 1.00 98.00 193 GLU A O 1
ATOM 1564 N N . GLN A 1 194 ? -0.537 -10.417 6.575 1.00 98.38 194 GLN A N 1
ATOM 1565 C CA . GLN A 1 194 ? -1.606 -9.648 5.936 1.00 98.38 194 GLN A CA 1
ATOM 1566 C C . GLN A 1 194 ? -1.166 -8.216 5.658 1.00 98.38 194 GLN A C 1
ATOM 1568 O O . GLN A 1 194 ? -0.502 -7.569 6.470 1.00 98.38 194 GLN A O 1
ATOM 1573 N N . LEU A 1 195 ? -1.597 -7.689 4.518 1.00 98.75 195 LEU A N 1
ATOM 1574 C CA . LEU A 1 195 ? -1.487 -6.271 4.208 1.00 98.75 195 LEU A CA 1
ATOM 1575 C C . LEU A 1 195 ? -2.534 -5.480 5.007 1.00 98.75 195 LEU A C 1
ATOM 1577 O O . LEU A 1 195 ? -3.662 -5.939 5.171 1.00 98.75 195 LEU A O 1
ATOM 1581 N N . ILE A 1 196 ? -2.207 -4.265 5.447 1.00 98.56 196 ILE A N 1
ATOM 1582 C CA . ILE A 1 196 ? -3.233 -3.267 5.771 1.00 98.56 196 ILE A CA 1
ATOM 1583 C C . ILE A 1 196 ? -3.157 -2.110 4.777 1.00 98.56 196 ILE A C 1
ATOM 1585 O O . ILE A 1 196 ? -2.075 -1.632 4.428 1.00 98.56 196 ILE A O 1
ATOM 1589 N N . GLU A 1 197 ? -4.322 -1.646 4.347 1.00 98.69 197 GLU A N 1
ATOM 1590 C CA . GLU A 1 197 ? -4.474 -0.492 3.467 1.00 98.69 197 GLU A CA 1
ATOM 1591 C C . GLU A 1 197 ? -5.548 0.420 4.061 1.00 98.69 197 GLU A C 1
ATOM 1593 O O . GLU A 1 197 ? -6.714 0.042 4.177 1.00 98.69 197 GLU A O 1
ATOM 1598 N N . ILE A 1 198 ? -5.157 1.626 4.456 1.00 98.75 198 ILE A N 1
ATOM 1599 C CA . ILE A 1 198 ? -5.962 2.554 5.244 1.00 98.75 198 ILE A CA 1
ATOM 1600 C C . ILE A 1 198 ? -6.499 3.664 4.342 1.00 98.75 198 ILE A C 1
ATOM 1602 O O . ILE A 1 198 ? -5.804 4.246 3.500 1.00 98.75 198 ILE A O 1
ATOM 1606 N N . LYS A 1 199 ? -7.772 4.005 4.522 1.00 98.25 199 LYS A N 1
ATOM 1607 C CA . LYS A 1 199 ? -8.411 5.163 3.900 1.00 98.25 199 LYS A CA 1
ATOM 1608 C C . LYS A 1 199 ? -9.149 5.964 4.962 1.00 98.25 199 LYS A C 1
ATOM 1610 O O . LYS A 1 199 ? -10.052 5.463 5.620 1.00 98.25 199 LYS A O 1
ATOM 1615 N N . CYS A 1 200 ? -8.805 7.243 5.060 1.00 98.25 200 CYS A N 1
ATOM 1616 C CA . CYS A 1 200 ? -9.541 8.205 5.876 1.00 98.25 200 CYS A CA 1
ATOM 1617 C C . CYS A 1 200 ? -10.295 9.153 4.925 1.00 98.25 200 CYS A C 1
ATOM 1619 O O . CYS A 1 200 ? -9.690 10.104 4.414 1.00 98.25 200 CYS A O 1
ATOM 1621 N N . PRO A 1 201 ? -11.560 8.865 4.564 1.00 97.50 201 PRO A N 1
ATOM 1622 C CA . PRO A 1 201 ? -12.368 9.755 3.730 1.00 97.50 201 PRO A CA 1
ATOM 1623 C C . PRO A 1 201 ? -12.584 11.105 4.425 1.00 97.50 201 PRO A C 1
ATOM 1625 O O . PRO A 1 201 ? -12.789 11.168 5.632 1.00 97.50 201 PRO A O 1
ATOM 1628 N N . PHE A 1 202 ? -12.564 12.198 3.659 1.00 97.44 202 PHE A N 1
ATOM 1629 C CA . PHE A 1 202 ? -12.656 13.556 4.214 1.00 97.44 202 PHE A CA 1
ATOM 1630 C C . PHE A 1 202 ? -13.994 13.816 4.917 1.00 97.44 202 PHE A C 1
ATOM 1632 O O . PHE A 1 202 ? -14.051 14.551 5.897 1.00 97.44 202 PHE A O 1
ATOM 1639 N N . GLU A 1 203 ? -15.066 13.197 4.434 1.00 96.94 203 GLU A N 1
ATOM 1640 C CA . GLU A 1 203 ? -16.403 13.225 5.024 1.00 96.94 203 GLU A CA 1
ATOM 1641 C C . GLU A 1 203 ? -16.389 12.699 6.468 1.00 96.94 203 GLU A C 1
ATOM 1643 O O . GLU A 1 203 ? -17.091 13.243 7.325 1.00 96.94 203 GLU A O 1
ATOM 1648 N N . GLY A 1 204 ? -15.503 11.735 6.755 1.00 97.06 204 GLY A N 1
ATOM 1649 C CA . GLY A 1 204 ? -15.245 11.173 8.082 1.00 97.06 204 GLY A CA 1
ATOM 1650 C C . GLY A 1 204 ? -14.658 12.163 9.090 1.00 97.06 204 GLY A C 1
ATOM 1651 O O . GLY A 1 204 ? -14.540 11.825 10.261 1.00 97.06 204 GLY A O 1
ATOM 1652 N N . ALA A 1 205 ? -14.334 13.395 8.677 1.00 97.19 205 ALA A N 1
ATOM 1653 C CA . ALA A 1 205 ? -14.026 14.497 9.589 1.00 97.19 205 ALA A CA 1
ATOM 1654 C C . ALA A 1 205 ? -15.265 15.056 10.308 1.00 97.19 205 ALA A C 1
ATOM 1656 O O . ALA A 1 205 ? -15.137 15.714 11.336 1.00 97.19 205 ALA A O 1
ATOM 1657 N N . THR A 1 206 ? -16.455 14.848 9.739 1.00 97.44 206 THR A N 1
ATOM 1658 C CA . THR A 1 206 ? -17.710 15.491 10.179 1.00 97.44 206 THR A CA 1
ATOM 1659 C C . THR A 1 206 ? -18.883 14.526 10.320 1.00 97.44 206 THR A C 1
ATOM 1661 O O . THR A 1 206 ? -19.947 14.927 10.782 1.00 97.44 206 THR A O 1
ATOM 1664 N N . GLN A 1 207 ? -18.716 13.281 9.882 1.00 97.75 207 GLN A N 1
ATOM 1665 C CA . GLN A 1 207 ? -19.757 12.262 9.846 1.00 97.75 207 GLN A CA 1
ATOM 1666 C C . GLN A 1 207 ? -19.217 10.955 10.421 1.00 97.75 207 GLN A C 1
ATOM 1668 O O . GLN A 1 207 ? -18.028 10.665 10.295 1.00 97.75 207 GLN A O 1
ATOM 1673 N N . SER A 1 208 ? -20.105 10.170 11.029 1.00 97.94 208 SER A N 1
ATOM 1674 C CA . SER A 1 208 ? -19.774 8.857 11.581 1.00 97.94 208 SER A CA 1
ATOM 1675 C C . SER A 1 208 ? -19.468 7.829 10.495 1.00 97.94 208 SER A C 1
ATOM 1677 O O . SER A 1 208 ? -19.925 7.955 9.351 1.00 97.94 208 SER A O 1
ATOM 1679 N N . ILE A 1 209 ? -18.768 6.756 10.870 1.00 97.25 209 ILE A N 1
ATOM 1680 C CA . ILE A 1 209 ? -18.465 5.646 9.957 1.00 97.25 209 ILE A CA 1
ATOM 1681 C C . ILE A 1 209 ? -19.733 5.060 9.325 1.00 97.25 209 ILE A C 1
ATOM 1683 O O . ILE A 1 209 ? -19.749 4.794 8.124 1.00 97.25 209 ILE A O 1
ATOM 1687 N N . GLY A 1 210 ? -20.816 4.938 10.102 1.00 96.12 210 GLY A N 1
ATOM 1688 C CA . GLY A 1 210 ? -22.087 4.372 9.648 1.00 96.12 210 GLY A CA 1
ATOM 1689 C C . GLY A 1 210 ? -22.730 5.171 8.514 1.00 96.12 210 GLY A C 1
ATOM 1690 O O . GLY A 1 210 ? -23.310 4.575 7.610 1.00 96.12 210 GLY A O 1
ATOM 1691 N N . SER A 1 211 ? -22.580 6.499 8.517 1.00 96.50 211 SER A N 1
ATOM 1692 C CA . SER A 1 211 ? -23.076 7.377 7.448 1.00 96.50 211 SER A CA 1
ATOM 1693 C C . SER A 1 211 ? -22.120 7.432 6.257 1.00 96.50 211 SER A C 1
ATOM 1695 O O . SER A 1 211 ? -22.548 7.428 5.102 1.00 96.50 211 SER A O 1
ATOM 1697 N N . VAL A 1 212 ? -20.813 7.483 6.522 1.00 97.50 212 VAL A N 1
ATOM 1698 C CA . VAL A 1 212 ? -19.797 7.615 5.472 1.00 97.50 212 VAL A CA 1
ATOM 1699 C C . VAL A 1 212 ? -19.739 6.363 4.608 1.00 97.50 212 VAL A C 1
ATOM 1701 O O . VAL A 1 212 ? -19.757 6.483 3.384 1.00 97.50 212 VAL A O 1
ATOM 1704 N N . ILE A 1 213 ? -19.711 5.174 5.219 1.00 96.81 213 ILE A N 1
ATOM 1705 C CA . ILE A 1 213 ? -19.467 3.908 4.515 1.00 96.81 213 ILE A CA 1
ATOM 1706 C C . ILE A 1 213 ? -20.497 3.625 3.414 1.00 96.81 213 ILE A C 1
ATOM 1708 O O . ILE A 1 213 ? -20.135 3.144 2.342 1.00 96.81 213 ILE A O 1
ATOM 1712 N N . GLN A 1 214 ? -21.752 4.024 3.633 1.00 95.06 214 GLN A N 1
ATOM 1713 C CA . GLN A 1 214 ? -22.857 3.868 2.680 1.00 95.06 214 GLN A CA 1
ATOM 1714 C C . GLN A 1 214 ? -22.649 4.660 1.381 1.00 95.06 214 GLN A C 1
ATOM 1716 O O . GLN A 1 214 ? -23.185 4.295 0.339 1.00 95.06 214 GLN A O 1
ATOM 1721 N N . ASN A 1 215 ? -21.858 5.734 1.432 1.00 95.81 215 ASN A N 1
ATOM 1722 C CA . ASN A 1 215 ? -21.637 6.652 0.316 1.00 95.81 215 ASN A CA 1
ATOM 1723 C C . ASN A 1 215 ? -20.290 6.425 -0.392 1.00 95.81 215 ASN A C 1
ATOM 1725 O O . ASN A 1 215 ? -19.961 7.118 -1.360 1.00 95.81 215 ASN A O 1
ATOM 1729 N N . LEU A 1 216 ? -19.483 5.466 0.069 1.00 97.44 216 LEU A N 1
ATOM 1730 C CA . LEU A 1 216 ? -18.179 5.184 -0.519 1.00 97.44 216 LEU A CA 1
ATOM 1731 C C . LEU A 1 216 ? -18.347 4.428 -1.835 1.00 97.44 216 LEU A C 1
ATOM 1733 O O . LEU A 1 216 ? -18.585 3.227 -1.866 1.00 97.44 216 LEU A O 1
ATOM 1737 N N . LEU A 1 217 ? -18.139 5.133 -2.950 1.00 97.00 217 LEU A N 1
ATOM 1738 C CA . LEU A 1 217 ? -18.324 4.595 -4.305 1.00 97.00 217 LEU A CA 1
ATOM 1739 C C . LEU A 1 217 ? -17.448 3.384 -4.635 1.00 97.00 217 LEU A C 1
ATOM 1741 O O . LEU A 1 217 ? -17.711 2.704 -5.625 1.00 97.00 217 LEU A O 1
ATOM 1745 N N . TYR A 1 218 ? -16.410 3.137 -3.843 1.00 97.62 218 TYR A N 1
ATOM 1746 C CA . TYR A 1 218 ? -15.513 1.999 -3.979 1.00 97.62 218 TYR A CA 1
ATOM 1747 C C . TYR A 1 218 ? -15.962 0.761 -3.205 1.00 97.62 218 TYR A C 1
ATOM 1749 O O . TYR A 1 218 ? -15.307 -0.268 -3.324 1.00 97.62 218 TYR A O 1
ATOM 1757 N N . LEU A 1 219 ? -17.067 0.835 -2.465 1.00 98.00 219 LEU A N 1
ATOM 1758 C CA . LEU A 1 219 ? -17.664 -0.292 -1.762 1.00 98.00 219 LEU A CA 1
ATOM 1759 C C . LEU A 1 219 ? -18.987 -0.713 -2.408 1.00 98.00 219 LEU A C 1
ATOM 1761 O O . LEU A 1 219 ? -19.684 0.094 -3.028 1.00 98.00 219 LEU A O 1
ATOM 1765 N N . ILE A 1 220 ? -19.308 -1.991 -2.260 1.00 97.00 220 ILE A N 1
ATOM 1766 C CA . ILE A 1 220 ? -20.626 -2.595 -2.491 1.00 97.00 220 ILE A CA 1
ATOM 1767 C C . ILE A 1 220 ? -21.090 -3.252 -1.201 1.00 97.00 220 ILE A C 1
ATOM 1769 O O . ILE A 1 220 ? -20.265 -3.612 -0.366 1.00 97.00 220 ILE A O 1
ATOM 1773 N N . PHE A 1 221 ? -22.402 -3.375 -1.041 1.00 96.25 221 PHE A N 1
ATOM 1774 C CA . PHE A 1 221 ? -23.009 -4.110 0.059 1.00 96.25 221 PHE A CA 1
ATOM 1775 C C . PHE A 1 221 ? -23.720 -5.328 -0.526 1.00 96.25 221 PHE A C 1
ATOM 1777 O O . PHE A 1 221 ? -24.726 -5.176 -1.218 1.00 96.25 221 PHE A O 1
ATOM 1784 N N . GLU A 1 222 ? -23.158 -6.509 -0.295 1.00 93.19 222 GLU A N 1
ATOM 1785 C CA . GLU A 1 222 ? -23.621 -7.791 -0.829 1.00 93.19 222 GLU A CA 1
ATOM 1786 C C . GLU A 1 222 ? -23.669 -8.801 0.319 1.00 93.19 222 GLU A C 1
ATOM 1788 O O . GLU A 1 222 ? -22.826 -8.764 1.211 1.00 93.19 222 GLU A O 1
ATOM 1793 N N . ASP A 1 223 ? -24.702 -9.644 0.358 1.00 93.06 223 ASP A N 1
ATOM 1794 C CA . ASP A 1 223 ? -24.880 -10.685 1.385 1.00 93.06 223 ASP A CA 1
ATOM 1795 C C . ASP A 1 223 ? -24.742 -10.199 2.842 1.00 93.06 223 ASP A C 1
ATOM 1797 O O . ASP A 1 223 ? -24.279 -10.909 3.734 1.00 93.06 223 ASP A O 1
ATOM 1801 N N . GLY A 1 224 ? -25.173 -8.960 3.102 1.00 92.88 224 GLY A N 1
ATOM 1802 C CA . GLY A 1 224 ? -25.142 -8.361 4.437 1.00 92.88 224 GLY A CA 1
ATOM 1803 C C . GLY A 1 224 ? -23.775 -7.817 4.866 1.00 92.88 224 GLY A C 1
ATOM 1804 O O . GLY A 1 224 ? -23.643 -7.372 6.007 1.00 92.88 224 GLY A O 1
ATOM 1805 N N . ILE A 1 225 ? -22.776 -7.813 3.979 1.00 94.62 225 ILE A N 1
ATOM 1806 C CA . ILE A 1 225 ? -21.418 -7.337 4.255 1.00 94.62 225 ILE A CA 1
ATOM 1807 C C . ILE A 1 225 ? -20.953 -6.301 3.226 1.00 94.62 225 ILE A C 1
ATOM 1809 O O . ILE A 1 225 ? -21.399 -6.270 2.080 1.00 94.62 225 ILE A O 1
ATOM 1813 N N . TYR A 1 226 ? -20.043 -5.415 3.639 1.00 96.81 226 TYR A N 1
ATOM 1814 C CA . TYR A 1 226 ? -19.381 -4.493 2.717 1.00 96.81 226 TYR A CA 1
ATOM 1815 C C . TYR A 1 226 ? -18.176 -5.162 2.058 1.00 96.81 226 TYR A C 1
ATOM 1817 O O . TYR A 1 226 ? -17.311 -5.698 2.747 1.00 96.81 226 TYR A O 1
ATOM 1825 N N . CYS A 1 227 ? -18.074 -5.045 0.735 1.00 97.25 227 CYS A N 1
ATOM 1826 C CA . CYS A 1 227 ? -16.957 -5.554 -0.056 1.00 97.25 227 CYS A CA 1
ATOM 1827 C C . CYS A 1 227 ? -16.320 -4.437 -0.891 1.00 97.25 227 CYS A C 1
ATOM 1829 O O . CYS A 1 227 ? -16.983 -3.490 -1.324 1.00 97.25 227 CYS A O 1
ATOM 1831 N N . LEU A 1 228 ? -15.015 -4.550 -1.146 1.00 98.06 228 LEU A N 1
ATOM 1832 C CA . LEU A 1 228 ? -14.298 -3.643 -2.039 1.00 98.06 228 LEU A CA 1
ATOM 1833 C C . LEU A 1 228 ? -14.630 -3.973 -3.502 1.00 98.06 228 LEU A C 1
ATOM 1835 O O . LEU A 1 228 ? -14.454 -5.106 -3.944 1.00 98.06 228 LEU A O 1
ATOM 1839 N N . LYS A 1 229 ? -15.064 -2.978 -4.282 1.00 97.56 229 LYS A N 1
ATOM 1840 C CA . LYS A 1 229 ? -15.378 -3.157 -5.708 1.00 97.56 229 LYS A CA 1
ATOM 1841 C C . LYS A 1 229 ? -14.157 -3.597 -6.506 1.00 97.56 229 LYS A C 1
ATOM 1843 O O . LYS A 1 229 ? -13.189 -2.842 -6.607 1.00 97.56 229 LYS A O 1
ATOM 1848 N N . GLN A 1 230 ? -14.260 -4.740 -7.183 1.00 95.06 230 GLN A N 1
ATOM 1849 C CA . GLN A 1 230 ? -13.174 -5.277 -8.011 1.00 95.06 230 GLN A CA 1
ATOM 1850 C C . GLN A 1 230 ? -12.793 -4.360 -9.186 1.00 95.06 230 GLN A C 1
ATOM 1852 O O . GLN A 1 230 ? -11.629 -4.261 -9.565 1.00 95.06 230 GLN A O 1
ATOM 1857 N N . ASN A 1 231 ? -13.757 -3.606 -9.723 1.00 95.12 231 ASN A N 1
ATOM 1858 C CA . ASN A 1 231 ? -13.543 -2.625 -10.793 1.00 95.12 231 ASN A CA 1
ATOM 1859 C C . ASN A 1 231 ? -13.166 -1.218 -10.281 1.00 95.12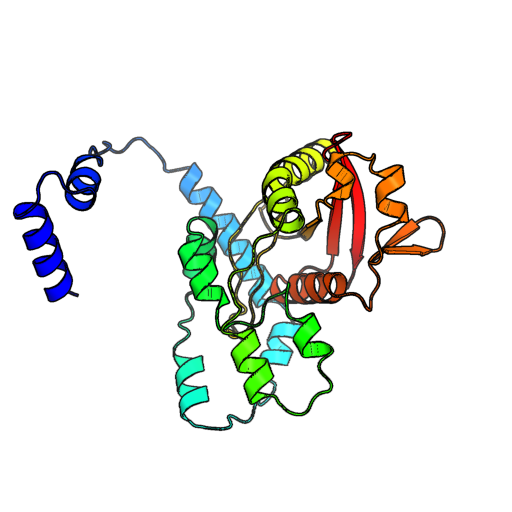 231 ASN A C 1
ATOM 1861 O O . ASN A 1 231 ? -13.349 -0.221 -10.988 1.00 95.12 231 ASN A O 1
ATOM 1865 N N . HIS A 1 232 ? -12.659 -1.107 -9.052 1.00 97.31 232 HIS A N 1
ATOM 1866 C CA . HIS A 1 232 ? -12.198 0.153 -8.484 1.00 97.31 232 HIS A CA 1
ATOM 1867 C C . HIS A 1 232 ? -10.674 0.180 -8.317 1.00 97.31 232 HIS A C 1
ATOM 1869 O O . HIS A 1 232 ? -10.034 -0.817 -7.995 1.00 97.31 232 HIS A O 1
ATOM 1875 N N . LYS A 1 233 ? -10.075 1.372 -8.446 1.00 97.75 233 LYS A N 1
ATOM 1876 C CA . LYS A 1 233 ? -8.616 1.565 -8.344 1.00 97.75 233 LYS A CA 1
ATOM 1877 C C . LYS A 1 233 ? -7.988 1.061 -7.044 1.00 97.75 233 LYS A C 1
ATOM 1879 O O . LYS A 1 233 ? -6.835 0.654 -7.054 1.00 97.75 233 LYS A O 1
ATOM 1884 N N . TYR A 1 234 ? -8.733 1.100 -5.940 1.00 98.19 234 TYR A N 1
ATOM 1885 C CA . TYR A 1 234 ? -8.252 0.599 -4.651 1.00 98.19 234 TYR A CA 1
ATOM 1886 C C . TYR A 1 234 ? -8.156 -0.925 -4.624 1.00 98.19 234 TYR A C 1
ATOM 1888 O O . TYR A 1 234 ? -7.250 -1.438 -3.984 1.00 98.19 234 TYR A O 1
ATOM 1896 N N . TYR A 1 235 ? -9.004 -1.639 -5.369 1.00 97.88 235 TYR A N 1
ATOM 1897 C CA . TYR A 1 235 ? -8.855 -3.082 -5.518 1.00 97.88 235 TYR A CA 1
ATOM 1898 C C . TYR A 1 235 ? -7.578 -3.408 -6.291 1.00 97.88 235 TYR A C 1
ATOM 1900 O O . TYR A 1 235 ? -6.740 -4.145 -5.791 1.00 97.88 235 TYR A O 1
ATOM 1908 N N . GLY A 1 236 ? -7.345 -2.747 -7.433 1.00 97.12 236 GLY A N 1
ATOM 1909 C CA . GLY A 1 236 ? -6.084 -2.893 -8.171 1.00 97.12 236 GLY A CA 1
ATOM 1910 C C . GLY A 1 236 ? -4.844 -2.535 -7.338 1.00 97.12 236 GLY A C 1
ATOM 1911 O O . GLY A 1 236 ? -3.816 -3.194 -7.457 1.00 97.12 236 GLY A O 1
ATOM 1912 N N . GLN A 1 237 ? -4.947 -1.525 -6.467 1.00 98.00 237 GLN A N 1
ATOM 1913 C CA . GLN A 1 237 ? -3.891 -1.170 -5.518 1.00 98.00 237 GLN A CA 1
ATOM 1914 C C . GLN A 1 237 ? -3.614 -2.298 -4.517 1.00 98.00 237 GLN A C 1
ATOM 1916 O O . GLN A 1 237 ? -2.461 -2.686 -4.361 1.00 98.00 237 GLN A O 1
ATOM 1921 N N . VAL A 1 238 ? -4.649 -2.822 -3.860 1.00 98.12 238 VAL A N 1
ATOM 1922 C CA . VAL A 1 238 ? -4.515 -3.898 -2.870 1.00 98.12 238 VAL A CA 1
ATOM 1923 C C . VAL A 1 238 ? -3.986 -5.178 -3.518 1.00 98.12 238 VAL A C 1
ATOM 1925 O O . VAL A 1 238 ? -3.048 -5.767 -2.995 1.00 98.12 238 VAL A O 1
ATOM 1928 N N . GLN A 1 239 ? -4.502 -5.558 -4.689 1.00 97.69 239 GLN A N 1
ATOM 1929 C CA . GLN A 1 239 ? -4.092 -6.769 -5.408 1.00 97.69 239 GLN A CA 1
ATOM 1930 C C . GLN A 1 239 ? -2.602 -6.763 -5.771 1.00 97.69 239 GLN A C 1
ATOM 1932 O O . GLN A 1 239 ? -1.892 -7.723 -5.479 1.00 97.69 239 GLN A O 1
ATOM 1937 N N . ILE A 1 240 ? -2.076 -5.663 -6.331 1.00 96.88 240 ILE A N 1
ATOM 1938 C CA . ILE A 1 240 ? -0.632 -5.597 -6.604 1.00 96.88 240 ILE A CA 1
ATOM 1939 C C . ILE A 1 240 ? 0.197 -5.539 -5.315 1.00 96.88 240 ILE A C 1
ATOM 1941 O O . ILE A 1 240 ? 1.318 -6.039 -5.293 1.00 96.88 240 ILE A O 1
ATOM 1945 N N . GLY A 1 241 ? -0.336 -4.942 -4.244 1.00 97.94 241 GLY A N 1
ATOM 1946 C CA . GLY A 1 241 ? 0.305 -4.945 -2.932 1.00 97.94 241 GLY A CA 1
ATOM 1947 C C . GLY A 1 241 ? 0.474 -6.360 -2.396 1.00 97.94 241 GLY A C 1
ATOM 1948 O O . GLY A 1 241 ? 1.597 -6.759 -2.102 1.00 97.94 241 GLY A O 1
ATOM 1949 N N . MET A 1 242 ? -0.616 -7.128 -2.358 1.00 98.38 242 MET A N 1
ATOM 1950 C CA . MET A 1 242 ? -0.632 -8.540 -1.965 1.00 98.38 242 MET A CA 1
ATOM 1951 C C . MET A 1 242 ? 0.339 -9.373 -2.811 1.00 98.38 242 MET A C 1
ATOM 1953 O O . MET A 1 242 ? 1.172 -10.089 -2.260 1.00 98.38 242 MET A O 1
ATOM 1957 N N . ALA A 1 243 ? 0.340 -9.178 -4.133 1.00 97.56 243 ALA A N 1
ATOM 1958 C CA . ALA A 1 243 ? 1.259 -9.869 -5.033 1.00 97.56 243 ALA A CA 1
ATOM 1959 C C . ALA A 1 243 ? 2.741 -9.522 -4.802 1.00 97.56 243 ALA A C 1
ATOM 1961 O O . ALA A 1 243 ? 3.580 -10.419 -4.795 1.00 97.56 243 ALA A O 1
ATOM 1962 N N . ILE A 1 244 ? 3.090 -8.242 -4.620 1.00 97.62 244 ILE A N 1
ATOM 1963 C CA . ILE A 1 244 ? 4.482 -7.814 -4.373 1.00 97.62 244 ILE A CA 1
ATOM 1964 C C . ILE A 1 244 ? 4.966 -8.288 -3.001 1.00 97.62 244 ILE A C 1
ATOM 1966 O O . ILE A 1 244 ? 6.129 -8.648 -2.858 1.00 97.62 244 ILE A O 1
ATOM 1970 N N . LEU A 1 245 ? 4.093 -8.259 -1.995 1.00 98.06 245 LEU A N 1
ATOM 1971 C CA . LEU A 1 245 ? 4.414 -8.631 -0.617 1.00 98.06 245 LEU A CA 1
ATOM 1972 C C . LEU A 1 245 ? 4.340 -10.138 -0.365 1.00 98.06 245 LEU A C 1
ATOM 1974 O O . LEU A 1 245 ? 4.801 -10.568 0.687 1.00 98.06 245 LEU A O 1
ATOM 1978 N N . ASN A 1 246 ? 3.779 -10.905 -1.304 1.00 98.00 246 ASN A N 1
ATOM 1979 C CA . ASN A 1 246 ? 3.474 -12.330 -1.178 1.00 98.00 246 ASN A CA 1
ATOM 1980 C C . ASN A 1 246 ? 2.568 -12.658 0.024 1.00 98.00 246 ASN A C 1
ATOM 1982 O O . ASN A 1 246 ? 2.869 -13.533 0.832 1.00 98.00 246 ASN A O 1
ATOM 1986 N N . VAL A 1 247 ? 1.470 -11.917 0.168 1.00 98.25 247 VAL A N 1
ATOM 1987 C CA . VAL A 1 247 ? 0.420 -12.183 1.168 1.00 98.25 247 VAL A CA 1
ATOM 1988 C C . VAL A 1 247 ? -0.910 -12.414 0.458 1.00 98.25 247 VAL A C 1
ATOM 1990 O O . VAL A 1 247 ? -1.120 -11.891 -0.633 1.00 98.25 247 VAL A O 1
ATOM 1993 N N . ASP A 1 248 ? -1.814 -13.182 1.061 1.00 97.62 248 ASP A N 1
ATOM 1994 C CA . ASP A 1 248 ? -3.089 -13.589 0.447 1.00 97.62 248 ASP A CA 1
ATOM 1995 C C . ASP A 1 248 ? -4.302 -12.773 0.931 1.00 97.62 248 ASP A C 1
ATOM 1997 O O . ASP A 1 248 ? -5.426 -12.953 0.455 1.00 97.62 248 ASP A O 1
ATOM 2001 N N . LYS A 1 249 ? -4.070 -11.881 1.899 1.00 98.06 249 LYS A N 1
ATOM 2002 C CA . LYS A 1 249 ? -5.092 -11.122 2.618 1.00 98.06 249 LYS A CA 1
ATOM 2003 C C . LYS A 1 249 ? -4.692 -9.669 2.777 1.00 98.06 249 LYS A C 1
ATOM 2005 O O . LYS A 1 249 ? -3.542 -9.336 3.074 1.00 98.06 249 LYS A O 1
ATOM 2010 N N . CYS A 1 250 ? -5.691 -8.804 2.697 1.00 98.75 250 CYS A N 1
ATOM 2011 C CA . CYS A 1 250 ? -5.582 -7.404 3.055 1.00 98.75 250 CYS A CA 1
ATOM 2012 C C . CYS A 1 250 ? -6.746 -6.978 3.951 1.00 98.75 250 CYS A C 1
ATOM 2014 O O . CYS A 1 250 ? -7.913 -7.165 3.606 1.00 98.75 250 CYS A O 1
ATOM 2016 N N . LYS A 1 251 ? -6.426 -6.317 5.066 1.00 98.62 251 LYS A N 1
ATOM 2017 C CA . LYS A 1 251 ? -7.375 -5.540 5.865 1.00 98.62 251 LYS A CA 1
ATOM 2018 C C . LYS A 1 251 ? -7.506 -4.149 5.245 1.00 98.62 251 LYS A C 1
ATOM 2020 O O . LYS A 1 251 ? -6.643 -3.288 5.422 1.00 98.62 251 LYS A O 1
ATOM 2025 N N . PHE A 1 252 ? -8.573 -3.932 4.481 1.00 98.69 252 PHE A N 1
ATOM 2026 C CA . PHE A 1 252 ? -8.899 -2.629 3.910 1.00 98.69 252 PHE A CA 1
ATOM 2027 C C . PHE A 1 252 ? -9.698 -1.812 4.931 1.00 98.69 252 PHE A C 1
ATOM 2029 O O . PHE A 1 252 ? -10.864 -2.096 5.205 1.00 98.69 252 PHE A O 1
ATOM 2036 N N . ILE A 1 253 ? -9.049 -0.821 5.538 1.00 98.75 253 ILE A N 1
ATOM 2037 C CA . ILE A 1 253 ? -9.548 -0.113 6.719 1.00 98.75 253 ILE A CA 1
ATOM 2038 C C . ILE A 1 253 ? -10.092 1.251 6.308 1.00 98.75 253 ILE A C 1
ATOM 2040 O O . ILE A 1 253 ? -9.373 2.073 5.738 1.00 98.75 253 ILE A O 1
ATOM 2044 N N . ILE A 1 254 ? -11.347 1.523 6.656 1.00 98.62 254 ILE A N 1
ATOM 2045 C CA . ILE A 1 254 ? -11.959 2.848 6.542 1.00 98.62 254 ILE A CA 1
ATOM 2046 C C . ILE A 1 254 ? -12.039 3.458 7.926 1.00 98.62 254 ILE A C 1
ATOM 2048 O O . ILE A 1 254 ? -12.752 2.933 8.771 1.00 98.62 254 ILE A O 1
ATOM 2052 N N . TYR A 1 255 ? -11.360 4.577 8.147 1.00 98.62 255 TYR A N 1
ATOM 2053 C CA . TYR A 1 255 ? -11.350 5.262 9.437 1.00 98.62 255 TYR A CA 1
ATOM 2054 C C . TYR A 1 255 ? -12.026 6.629 9.346 1.00 98.62 255 TYR A C 1
ATOM 2056 O O . TYR A 1 255 ? -11.705 7.428 8.462 1.00 98.62 255 TYR A O 1
ATOM 2064 N N . CYS A 1 256 ? -12.936 6.914 10.277 1.00 98.31 256 CYS A N 1
ATOM 2065 C CA . CYS A 1 256 ? -13.559 8.226 10.426 1.00 98.31 256 CYS A CA 1
ATOM 2066 C C . CYS A 1 256 ? -13.047 8.896 11.703 1.00 98.31 256 CYS A C 1
ATOM 2068 O O . CYS A 1 256 ? -13.196 8.380 12.804 1.00 98.31 256 CYS A O 1
ATOM 2070 N N . SER A 1 257 ? -12.440 10.076 11.567 1.00 97.44 257 SER A N 1
ATOM 2071 C CA . SER A 1 257 ? -11.892 10.808 12.714 1.00 97.44 257 SER A CA 1
ATOM 2072 C C . SER A 1 257 ? -12.966 11.461 13.588 1.00 97.44 257 SER A C 1
ATOM 2074 O O . SER A 1 257 ? -12.662 11.876 14.699 1.00 97.44 257 SER A O 1
ATOM 2076 N N . TYR A 1 258 ? -14.192 11.603 13.080 1.00 97.56 258 TYR A N 1
ATOM 2077 C CA . TYR A 1 258 ? -15.316 12.214 13.786 1.00 97.56 258 TYR A CA 1
ATOM 2078 C C . TYR A 1 258 ? -15.712 11.431 15.042 1.00 97.56 258 TYR A C 1
ATOM 2080 O O . TYR A 1 258 ? -15.863 12.014 16.111 1.00 97.56 258 TYR A O 1
ATOM 2088 N N . ASP A 1 259 ? -15.861 10.115 14.909 1.00 97.25 259 ASP A N 1
ATOM 2089 C CA . ASP A 1 259 ? -16.218 9.195 15.991 1.00 97.25 259 ASP A CA 1
ATOM 2090 C C . ASP A 1 259 ? -15.039 8.310 16.424 1.00 97.25 259 ASP A C 1
ATOM 2092 O O . ASP A 1 259 ? -15.146 7.595 17.415 1.00 97.25 259 ASP A O 1
ATOM 2096 N N . SER A 1 260 ? -13.902 8.394 15.723 1.00 96.75 260 SER A N 1
ATOM 2097 C CA . SER A 1 260 ? -12.731 7.526 15.915 1.00 96.75 260 SER A CA 1
ATOM 2098 C C . SER A 1 260 ? -13.056 6.040 15.733 1.00 96.75 260 SER A C 1
ATOM 2100 O O . SER A 1 260 ? -12.427 5.178 16.346 1.00 96.75 260 SER A O 1
ATOM 2102 N N . ILE A 1 261 ? -14.040 5.730 14.884 1.00 96.69 261 ILE A N 1
ATOM 2103 C CA . ILE A 1 261 ? -14.449 4.362 14.565 1.00 96.69 261 ILE A CA 1
ATOM 2104 C C . ILE A 1 261 ? -13.924 3.987 13.177 1.00 96.69 261 ILE A C 1
ATOM 2106 O O . ILE A 1 261 ? -13.737 4.830 12.291 1.00 96.69 261 ILE A O 1
ATOM 2110 N N . MET A 1 262 ? -13.692 2.689 12.979 1.00 97.25 262 MET A N 1
ATOM 2111 C CA . MET A 1 262 ? -13.327 2.131 11.686 1.00 97.25 262 MET A CA 1
ATOM 2112 C C . MET A 1 262 ? -14.283 1.036 11.219 1.00 97.25 262 MET A C 1
ATOM 2114 O O . MET A 1 262 ? -14.909 0.349 12.023 1.00 97.25 262 MET A O 1
ATOM 2118 N N . ALA A 1 263 ? -14.317 0.831 9.907 1.00 97.75 263 ALA A N 1
ATOM 2119 C CA . ALA A 1 263 ? -14.785 -0.400 9.292 1.00 97.75 263 ALA A CA 1
ATOM 2120 C C . ALA A 1 263 ? -13.588 -1.153 8.706 1.00 97.75 263 ALA A C 1
ATOM 2122 O O . ALA A 1 263 ? -12.718 -0.546 8.079 1.00 97.75 263 ALA A O 1
ATOM 2123 N N . ILE A 1 264 ? -13.557 -2.469 8.904 1.00 98.06 264 ILE A N 1
ATOM 2124 C CA . ILE A 1 264 ? -12.516 -3.357 8.382 1.00 98.06 264 ILE A CA 1
ATOM 2125 C C . ILE A 1 264 ? -13.168 -4.239 7.324 1.00 98.06 264 ILE A C 1
ATOM 2127 O O . ILE A 1 264 ? -14.141 -4.933 7.612 1.00 98.06 264 ILE A O 1
ATOM 2131 N N . ILE A 1 265 ? -12.648 -4.182 6.103 1.00 98.12 265 ILE A N 1
ATOM 2132 C CA . ILE A 1 265 ? -13.127 -4.967 4.968 1.00 98.12 265 ILE A CA 1
ATOM 2133 C C . ILE A 1 265 ? -12.019 -5.928 4.569 1.00 98.12 265 ILE A C 1
ATOM 2135 O O . ILE A 1 265 ? -10.911 -5.502 4.235 1.00 98.12 265 ILE A O 1
ATOM 2139 N N . ASP A 1 266 ? -12.329 -7.218 4.590 1.00 97.31 266 ASP A N 1
ATOM 2140 C CA . ASP A 1 266 ? -11.382 -8.252 4.201 1.00 97.31 266 ASP A CA 1
ATOM 2141 C C . ASP A 1 266 ? -11.357 -8.387 2.679 1.00 97.31 266 ASP A C 1
ATOM 2143 O O . ASP A 1 266 ? -12.383 -8.586 2.029 1.00 97.31 266 ASP A O 1
ATOM 2147 N N . VAL A 1 267 ? -10.164 -8.247 2.108 1.00 97.75 267 VAL A N 1
ATOM 2148 C CA . VAL A 1 267 ? -9.894 -8.468 0.687 1.00 97.75 267 VAL A CA 1
ATOM 2149 C C . VAL A 1 267 ? -8.976 -9.674 0.576 1.00 97.75 267 VAL A C 1
ATOM 2151 O O . VAL A 1 267 ? -7.941 -9.721 1.239 1.00 97.75 267 VAL A O 1
ATOM 2154 N N . LEU A 1 268 ? -9.370 -10.636 -0.251 1.00 94.19 268 LEU A N 1
ATOM 2155 C CA . LEU A 1 268 ? -8.629 -11.867 -0.519 1.00 94.19 268 LEU A CA 1
ATOM 2156 C C . LEU A 1 268 ? -8.105 -11.852 -1.965 1.00 94.19 268 LEU A C 1
ATOM 2158 O O . LEU A 1 268 ? -8.602 -11.075 -2.795 1.00 94.19 268 LEU A O 1
ATOM 2162 N N . VAL A 1 269 ? -7.089 -12.675 -2.235 1.00 81.62 269 VAL A N 1
ATOM 2163 C CA . VAL A 1 269 ? -6.626 -13.008 -3.598 1.00 81.62 269 VAL A CA 1
ATOM 2164 C C . VAL A 1 269 ? -7.703 -13.776 -4.360 1.00 81.62 269 VAL A C 1
ATOM 2166 O O . VAL A 1 269 ? -8.335 -14.670 -3.754 1.00 81.62 269 VAL A O 1
#

pLDDT: mean 88.7, std 15.07, range [31.44, 98.75]

Mean predicted aligned error: 9.76 Å

Sequence (269 aa):
MLVLNTIRLNFIEALPSSALALHKTGRRQLEPSDHTTASKEKDVFLTNVLNNATQSPLMMELADLQADFIEDCCKSFLNKWDKTAYQILADTQKCKRRWHSERQFRITGSRIYEIYTYNGKDWLNKSLKYFYPKTFTNKYVRHGLTHETSARTTFVEATGLSVLQCGLVVSEGNPWLGYSPDGLVVDNNEYPEQLIEIKCPFEGATQSIGSVIQNLLYLIFEDGIYCLKQNHKYYGQVQIGMAILNVDKCKFIIYCSYDSIMAIIDVLV